Protein 5A62 (pdb70)

InterPro domains:
  IPR000073 Alpha/beta hydrolase fold-1 [PF00561] (24-255)
  IPR000073 Alpha/beta hydrolase fold-1 [PR00111] (50-65)
  IPR000073 Alpha/beta hydrolase fold-1 [PR00111] (95-108)
  IPR000073 Alpha/beta hydrolase fold-1 [PR00111] (109-122)
  IPR000639 Epoxide hydrolase-like [PR00412] (50-65)
  IPR000639 Epoxide hydrolase-like [PR00412] (109-122)
  IPR000639 Epoxide hydrolase-like [PR00412] (243-265)
  IPR029058 Alpha/Beta hydrolase fold [G3DSA:3.40.50.1820] (1-277)
  IPR029058 Alpha/Beta hydrolase fold [SSF53474] (9-267)
  IPR050266 AB hydrolase superfamily [PTHR43798] (14-270)

Foldseek 3Di:
DWDADPPQGKTKDKDKDADLPFAEEEEAEAQLFACLLCVVVCVVVNVVGHTYMYIGDDQFQPIHPGPDLADALVVVLVVVVVVCVVSVQQEHEYEYAAVSLLSNLQNCLVCLRRYQEYEYELYDVAAADPVVLVVVVVLLVCCVPPNFLVSLVVQQDDPPDPDGPDPDVVLSVSSSVGNRSGHSSSSVNVSVNSNRRDHCSLVSSLVSPHAYEYEYEPAAVRSVVRVVVSCVSNVNHHYDYDYPDYRVCSSVVDPVVVVVVVVVVVVSVVVD

Solvent-accessible surface area: 11849 Å² total; per-residue (Å²): 82,113,39,71,14,131,85,37,49,3,23,9,26,17,35,56,49,50,65,77,216,32,36,15,0,0,1,0,0,0,24,0,0,0,4,47,0,2,82,105,4,6,95,40,0,48,176,55,48,18,21,0,0,0,4,1,4,13,3,0,54,82,5,66,18,28,140,79,47,68,15,59,0,68,47,2,0,37,9,0,71,66,0,4,98,85,23,131,16,50,102,1,0,0,2,0,0,11,2,0,0,2,0,0,0,4,5,0,26,75,36,61,58,97,3,27,0,0,0,0,4,2,2,0,1,47,81,26,104,137,143,8,5,107,117,32,106,127,23,24,83,10,1,109,98,100,20,13,153,26,2,0,78,107,59,7,75,18,169,116,106,112,179,70,60,13,113,43,149,187,48,12,50,55,0,70,106,1,2,38,68,4,33,47,99,0,8,33,4,0,1,65,0,8,89,50,2,52,67,95,6,9,114,20,1,107,84,20,66,16,70,8,4,1,0,1,0,26,60,9,114,31,12,28,62,2,0,107,60,0,67,149,70,8,91,163,1,68,34,90,44,3,143,55,10,69,45,19,2,0,2,66,44,38,156,93,3,14,79,27,4,50,35,6,2,46,80,1,50,174,105,106

Nearest PDB structures (foldseek):
  5a62-assembly1_A-2  TM=1.004E+00  e=9.680E-57  Candidatus Nitrososphaera gargensis
  4uhe-assembly1_A  TM=8.513E-01  e=1.946E-20  Thermogutta terrifontis
  7dq9-assembly4_D  TM=8.353E-01  e=2.793E-18  Alistipes shahii WAL 8301
  4f0j-assembly1_A  TM=7.448E-01  e=9.835E-16  Pseudomonas aeruginosa PAO1
  6i8w-assembly2_B  TM=7.794E-01  e=1.959E-14  Pseudomonas aeruginosa

CATH classification: 3.40.50.1820

Structure (mmCIF, N/CA/C/O backbone):
data_5A62
#
_entry.id   5A62
#
_cell.length_a   50.947
_cell.length_b   65.461
_cell.length_c   84.591
_cell.angle_alpha   90.00
_cell.angle_beta   104.17
_cell.angle_gamma   90.00
#
_symmetry.space_group_name_H-M   'I 1 2 1'
#
loop_
_entity.id
_entity.type
_entity.pdbx_description
1 polymer 'PUTATIVE ALPHA/BETA HYDROLASE FOLD PROTEIN'
2 non-polymer 'ACETATE ION'
3 water water
#
loop_
_atom_site.group_PDB
_atom_site.id
_atom_site.type_symbol
_atom_site.label_atom_id
_atom_site.label_alt_id
_atom_site.label_comp_id
_atom_site.label_asym_id
_atom_site.label_entity_id
_atom_site.label_seq_id
_atom_site.pdbx_PDB_ins_code
_atom_site.Cartn_x
_atom_site.Cartn_y
_atom_site.Cartn_z
_atom_site.occupancy
_atom_site.B_iso_or_equiv
_atom_site.auth_seq_id
_atom_site.auth_comp_id
_atom_site.auth_asym_id
_atom_site.auth_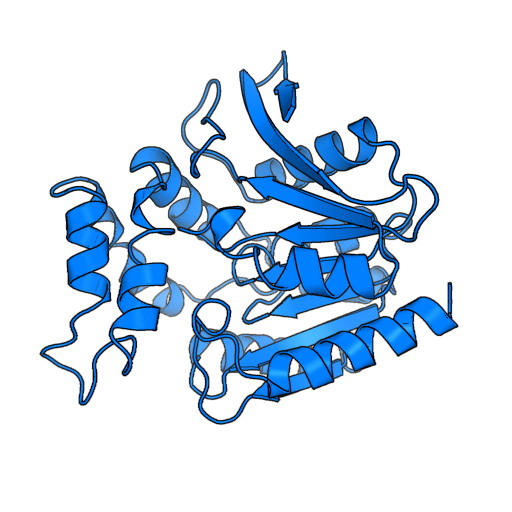atom_id
_atom_site.pdbx_PDB_model_num
ATOM 1 N N . PRO A 1 2 ? 23.643 18.270 23.052 1.00 16.58 2 PRO A N 1
ATOM 2 C CA . PRO A 1 2 ? 24.965 18.708 22.707 1.00 15.43 2 PRO A CA 1
ATOM 3 C C . PRO A 1 2 ? 25.452 18.064 21.427 1.00 13.94 2 PRO A C 1
ATOM 4 O O . PRO A 1 2 ? 24.767 17.163 20.911 1.00 12.36 2 PRO A O 1
ATOM 8 N N . PHE A 1 3 ? 26.537 18.519 20.866 1.00 13.84 3 PHE A N 1
ATOM 9 C CA . PHE A 1 3 ? 27.070 18.032 19.566 1.00 12.25 3 PHE A CA 1
ATOM 10 C C . PHE A 1 3 ? 28.448 17.495 19.767 1.00 13.47 3 PHE A C 1
ATOM 11 O O . PHE A 1 3 ? 29.260 18.069 20.532 1.00 14.76 3 PHE A O 1
ATOM 19 N N . LEU A 1 4 ? 28.780 16.417 19.088 1.00 11.26 4 LEU A N 1
ATOM 20 C CA . LEU A 1 4 ? 30.117 15.920 18.943 1.00 10.06 4 LEU A CA 1
ATOM 21 C C . LEU A 1 4 ? 30.501 15.999 17.485 1.00 11.31 4 LEU A C 1
ATOM 22 O O . LEU A 1 4 ? 29.969 15.214 16.627 1.00 11.34 4 LEU A O 1
ATOM 27 N N . SER A 1 5 ? 31.370 16.906 17.098 1.00 10.79 5 SER A N 1
ATOM 28 C CA . SER A 1 5 ? 31.734 17.150 15.719 1.00 11.57 5 SER A CA 1
ATOM 29 C C . SER A 1 5 ? 33.056 16.588 15.383 1.00 13.76 5 SER A C 1
ATOM 30 O O . SER A 1 5 ? 34.012 16.736 16.127 1.00 15.07 5 SER A O 1
ATOM 33 N N . SER A 1 6 ? 33.159 15.897 14.274 1.00 14.84 6 SER A N 1
ATOM 34 C CA . SER A 1 6 ? 34.455 15.353 13.855 1.00 16.51 6 SER A CA 1
ATOM 35 C C . SER A 1 6 ? 35.149 16.285 12.908 1.00 17.88 6 SER A C 1
ATOM 36 O O . SER A 1 6 ? 34.576 16.727 11.908 1.00 18.25 6 SER A O 1
ATOM 39 N N . PRO A 1 7 ? 36.422 16.609 13.163 1.00 17.60 7 PRO A N 1
ATOM 40 C CA . PRO A 1 7 ? 37.141 17.406 12.190 1.00 19.42 7 PRO A CA 1
ATOM 41 C C . PRO A 1 7 ? 37.477 16.614 10.940 1.00 20.28 7 PRO A C 1
ATOM 42 O O . PRO A 1 7 ? 37.634 17.204 9.869 1.00 27.49 7 PRO A O 1
ATOM 46 N N . SER A 1 8 ? 37.518 15.327 11.007 1.00 18.08 8 SER A N 1
ATOM 47 C CA . SER A 1 8 ? 37.955 14.554 9.827 1.00 20.07 8 SER A CA 1
ATOM 48 C C . SER A 1 8 ? 36.852 14.155 8.855 1.00 19.02 8 SER A C 1
ATOM 49 O O . SER A 1 8 ? 37.139 13.999 7.657 1.00 18.54 8 SER A O 1
ATOM 52 N N . ASN A 1 9 ? 35.624 13.958 9.335 1.00 14.72 9 ASN A N 1
ATOM 53 C CA . ASN A 1 9 ? 34.532 13.610 8.430 1.00 14.20 9 ASN A CA 1
ATOM 54 C C . ASN A 1 9 ? 33.366 14.613 8.486 1.00 12.86 9 ASN A C 1
ATOM 55 O O . ASN A 1 9 ? 32.422 14.527 7.715 1.00 12.71 9 ASN A O 1
ATOM 60 N N . SER A 1 10 ? 33.488 15.671 9.306 1.00 11.64 10 SER A N 1
ATOM 61 C CA . SER A 1 10 ? 32.520 16.732 9.459 1.00 11.64 10 SER A CA 1
ATOM 62 C C . SER A 1 10 ? 31.133 16.302 9.925 1.00 10.59 10 SER A C 1
ATOM 63 O O . SER A 1 10 ? 30.237 17.120 9.955 1.00 12.22 10 SER A O 1
ATOM 66 N N . VAL A 1 11 ? 30.985 15.081 10.373 1.00 11.58 11 VAL A N 1
ATOM 67 C CA . VAL A 1 11 ? 29.739 14.673 11.017 1.00 11.00 11 VAL A CA 1
ATOM 68 C C . VAL A 1 11 ? 29.619 15.317 12.356 1.00 10.82 11 VAL A C 1
ATOM 69 O O . VAL A 1 11 ? 30.543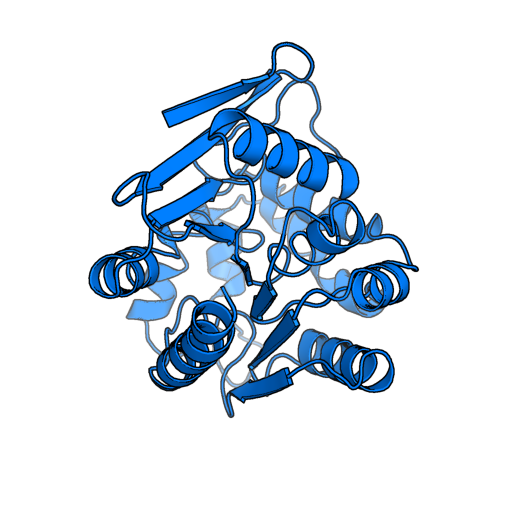 15.177 13.180 1.00 12.72 11 VAL A O 1
ATOM 73 N N . SER A 1 12 ? 28.532 15.975 12.621 1.00 10.09 12 SER A N 1
ATOM 74 C CA . SER A 1 12 ? 28.245 16.552 13.954 1.00 11.03 12 SER A CA 1
ATOM 75 C C . SER A 1 12 ? 27.057 15.805 14.554 1.00 9.87 12 SER A C 1
ATOM 76 O O . SER A 1 12 ? 25.912 16.038 14.208 1.00 10.89 12 SER A O 1
ATOM 79 N N . THR A 1 13 ? 27.363 14.885 15.459 1.00 8.86 13 THR A N 1
ATOM 80 C CA . THR A 1 13 ? 26.383 14.050 16.088 1.00 9.15 13 THR A CA 1
ATOM 81 C C . THR A 1 13 ? 25.715 14.771 17.197 1.00 8.94 13 THR A C 1
ATOM 82 O O . THR A 1 13 ? 26.366 15.201 18.179 1.00 9.64 13 THR A O 1
ATOM 86 N N . TYR A 1 14 ? 24.409 14.869 17.133 1.00 8.29 14 TYR A N 1
ATOM 87 C CA . TYR A 1 14 ? 23.612 15.322 18.252 1.00 8.72 14 TYR A CA 1
ATOM 88 C C . TYR A 1 14 ? 23.419 14.226 19.225 1.00 9.68 14 TYR A C 1
ATOM 89 O O . TYR A 1 14 ? 23.021 13.095 18.850 1.00 9.83 14 TYR A O 1
ATOM 98 N N . TYR A 1 15 ? 23.666 14.492 20.494 1.00 9.61 15 TYR A N 1
ATOM 99 C CA . TYR A 1 15 ? 23.456 13.548 21.559 1.00 10.12 15 TYR A CA 1
ATOM 100 C C . TYR A 1 15 ? 22.924 14.163 22.800 1.00 10.35 15 TYR A C 1
ATOM 101 O O . TYR A 1 15 ? 23.003 15.366 22.930 1.00 10.53 15 TYR A O 1
ATOM 110 N N . GLU A 1 16 ? 22.402 13.328 23.686 1.00 10.17 16 GLU A N 1
ATOM 111 C CA . GLU A 1 16 ? 21.997 13.737 25.082 1.00 10.36 16 GLU A CA 1
ATOM 112 C C . GLU A 1 16 ? 22.563 12.730 26.012 1.00 12.19 16 GLU A C 1
ATOM 113 O O . GLU A 1 16 ? 22.649 11.551 25.760 1.00 12.17 16 GLU A O 1
ATOM 119 N N . ASP A 1 17 ? 22.988 13.224 27.188 1.00 11.99 17 ASP A N 1
ATOM 120 C CA . ASP A 1 17 ? 23.603 12.432 28.250 1.00 13.68 17 ASP A CA 1
ATOM 121 C C . ASP A 1 17 ? 22.834 12.755 29.502 1.00 14.61 17 ASP A C 1
ATOM 122 O O . ASP A 1 17 ? 23.051 13.844 30.121 1.00 16.93 17 ASP A O 1
ATOM 127 N N . HIS A 1 18 ? 21.899 11.926 29.865 1.00 13.14 18 HIS A N 1
ATOM 128 C CA . HIS A 1 18 ? 20.991 12.160 30.972 1.00 14.81 18 HIS A CA 1
ATOM 129 C C . HIS A 1 18 ? 21.426 11.408 32.199 1.00 15.56 18 HIS A C 1
ATOM 130 O O . HIS A 1 18 ? 21.902 10.275 32.168 1.00 14.26 18 HIS A O 1
ATOM 137 N N . GLY A 1 19 ? 21.097 11.986 33.375 1.00 16.54 19 GLY A N 1
ATOM 138 C CA . GLY A 1 19 ? 21.384 11.275 34.593 1.00 18.27 19 GLY A CA 1
ATOM 139 C C . GLY A 1 19 ? 22.764 11.579 35.147 1.00 19.99 19 GLY A C 1
ATOM 140 O O . GLY A 1 19 ? 23.565 12.346 34.607 1.00 20.75 19 GLY A O 1
ATOM 141 N N . ASP A 1 20 ? 23.080 10.930 36.253 1.00 23.27 20 ASP A N 1
ATOM 142 C CA . ASP A 1 20 ? 24.346 11.141 36.903 1.00 25.20 20 ASP A CA 1
ATOM 143 C C . ASP A 1 20 ? 25.481 10.426 36.224 1.00 23.76 20 ASP A C 1
ATOM 144 O O . ASP A 1 20 ? 25.355 9.240 35.894 1.00 19.67 20 ASP A O 1
ATOM 149 N N . ALA A 1 21 ? 26.596 11.101 36.061 1.00 26.81 21 ALA A N 1
ATOM 150 C CA . ALA A 1 21 ? 27.757 10.516 35.435 1.00 28.26 21 ALA A CA 1
ATOM 151 C C . ALA A 1 21 ? 28.327 9.283 36.120 1.00 26.46 21 ALA A C 1
ATOM 152 O O . ALA A 1 21 ? 29.052 8.523 35.503 1.00 29.05 21 ALA A O 1
ATOM 154 N N . ARG A 1 22 ? 28.024 9.079 37.409 1.00 26.31 22 ARG A N 1
ATOM 155 C CA . ARG A 1 22 ? 28.451 7.867 38.107 1.00 28.87 22 ARG A CA 1
ATOM 156 C C . ARG A 1 22 ? 27.496 6.689 37.960 1.00 24.82 22 ARG A C 1
ATOM 157 O O . ARG A 1 22 ? 27.762 5.602 38.450 1.00 23.93 22 ARG A O 1
ATOM 165 N N . SER A 1 23 ? 26.333 6.896 37.353 1.00 19.45 23 SER A N 1
ATOM 166 C CA . SER A 1 23 ? 25.402 5.804 37.243 1.00 18.39 23 SER A CA 1
ATOM 167 C C . SER A 1 23 ? 25.731 4.906 36.051 1.00 18.13 23 SER A C 1
ATOM 168 O O . SER A 1 23 ? 26.403 5.339 35.114 1.00 18.67 23 SER A O 1
ATOM 171 N N . TYR A 1 24 ? 25.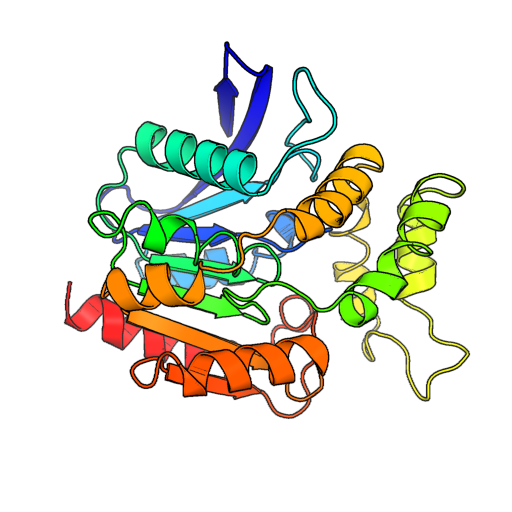202 3.702 36.096 1.00 17.22 24 TYR A N 1
ATOM 172 C CA . TYR A 1 24 ? 25.435 2.714 35.030 1.00 15.15 24 TYR A CA 1
ATOM 173 C C . TYR A 1 24 ? 24.829 3.218 33.700 1.00 14.86 24 TYR A C 1
ATOM 174 O O . TYR A 1 24 ? 23.658 3.568 33.660 1.00 14.96 24 TYR A O 1
ATOM 183 N N . PRO A 1 25 ? 25.700 3.236 32.663 1.00 14.74 25 PRO A N 1
ATOM 184 C CA . PRO A 1 25 ? 25.267 3.850 31.382 1.00 13.11 25 PRO A CA 1
ATOM 185 C C . PRO A 1 25 ? 24.581 2.900 30.399 1.00 11.91 25 PRO A C 1
ATOM 186 O O . PRO A 1 25 ? 25.066 1.814 30.120 1.00 12.35 25 PRO A O 1
ATOM 190 N N . LEU A 1 26 ? 23.461 3.388 29.924 1.00 11.18 26 LEU A N 1
ATOM 191 C CA . LEU A 1 26 ? 22.675 2.740 28.871 1.00 11.36 26 LEU A CA 1
ATOM 192 C C . LEU A 1 26 ? 22.696 3.657 27.667 1.00 10.76 26 LEU A C 1
ATOM 193 O O . LEU A 1 26 ? 22.545 4.873 27.794 1.00 12.57 26 LEU A O 1
ATOM 198 N N . VAL A 1 27 ? 22.897 3.064 26.492 1.00 9.70 27 VAL A N 1
ATOM 199 C CA . VAL A 1 27 ? 22.951 3.779 25.240 1.00 9.09 27 VAL A CA 1
ATOM 200 C C . VAL A 1 27 ? 21.786 3.370 24.376 1.00 8.69 27 VAL A C 1
ATOM 201 O O . VAL A 1 27 ? 21.652 2.171 24.146 1.00 10.56 27 VAL A O 1
ATOM 205 N N . LEU A 1 28 ? 21.018 4.329 23.936 1.00 8.82 28 LEU A N 1
ATOM 206 C CA . LEU A 1 28 ? 19.801 4.105 23.148 1.00 8.73 28 LEU A CA 1
ATOM 207 C C . LEU A 1 28 ? 20.090 4.452 21.714 1.00 8.72 28 LEU A C 1
ATOM 208 O O . LEU A 1 28 ? 20.531 5.562 21.417 1.00 10.64 28 LEU A O 1
ATOM 213 N N . ILE A 1 29 ? 19.786 3.516 20.792 1.00 8.22 29 ILE A N 1
ATOM 214 C CA . ILE A 1 29 ? 20.043 3.724 19.348 1.00 8.34 29 ILE A CA 1
ATOM 215 C C . ILE A 1 29 ? 18.769 3.507 18.570 1.00 7.48 29 ILE A C 1
ATOM 216 O O . ILE A 1 29 ? 18.214 2.402 18.562 1.00 8.17 29 ILE A O 1
ATOM 221 N N . HIS A 1 30 ? 18.283 4.568 17.957 1.00 7.97 30 HIS A N 1
ATOM 222 C CA . HIS A 1 30 ? 17.025 4.609 17.227 1.00 7.42 30 HIS A CA 1
ATOM 223 C C . HIS A 1 30 ? 17.090 3.905 15.863 1.00 7.61 30 HIS A C 1
ATOM 224 O O . HIS A 1 30 ? 18.161 3.577 15.361 1.00 8.75 30 HIS A O 1
ATOM 231 N N . PRO A 1 31 ? 15.922 3.660 15.235 1.00 7.69 31 PRO A N 1
ATOM 232 C CA . PRO A 1 31 ? 15.848 2.989 13.942 1.00 8.08 31 PRO A CA 1
ATOM 233 C C . PRO A 1 31 ? 15.997 3.968 12.804 1.00 7.89 31 PRO A C 1
ATOM 234 O O . PRO A 1 31 ? 16.044 5.161 12.976 1.00 8.01 31 PRO A O 1
ATOM 238 N N . ILE A 1 32 ? 16.100 3.452 11.580 1.00 7.51 32 ILE A N 1
ATOM 239 C CA . ILE A 1 32 ? 16.004 4.318 10.420 1.00 8.34 32 ILE A CA 1
ATOM 240 C C . ILE A 1 32 ? 14.702 5.093 10.482 1.00 8.16 32 ILE A C 1
ATOM 241 O O . ILE A 1 32 ? 13.643 4.470 10.692 1.00 8.72 32 ILE A O 1
ATOM 246 N N . GLY A 1 33 ? 14.753 6.396 10.291 1.00 8.17 33 GLY A N 1
ATOM 247 C CA . GLY A 1 33 ? 13.599 7.257 10.346 1.00 8.50 33 GLY A CA 1
ATOM 248 C C . GLY A 1 33 ? 13.273 7.677 11.759 1.00 9.67 33 GLY A C 1
ATOM 249 O O . GLY A 1 33 ? 12.316 8.435 11.945 1.00 11.01 33 GLY A O 1
ATOM 250 N N . GLY A 1 34 ? 14.027 7.222 12.736 1.00 7.99 34 GLY A N 1
ATOM 251 C CA . GLY A 1 34 ? 13.826 7.632 14.144 1.00 8.30 34 GLY A CA 1
ATOM 252 C C . GLY A 1 34 ? 14.800 8.708 14.533 1.00 8.63 34 GLY A C 1
ATOM 253 O O . GLY A 1 34 ? 15.575 9.250 13.742 1.00 8.54 34 GLY A O 1
ATOM 254 N N . ASN A 1 35 ? 14.758 9.063 15.810 1.00 8.33 35 ASN A N 1
ATOM 255 C CA . ASN A 1 35 ? 15.586 10.071 16.409 1.00 9.02 35 ASN A CA 1
ATOM 256 C C . ASN A 1 35 ? 15.302 10.018 17.888 1.00 9.18 35 ASN A C 1
ATOM 257 O O . ASN A 1 35 ? 14.599 9.129 18.372 1.00 9.29 35 ASN A O 1
ATOM 262 N N . ILE A 1 36 ? 15.898 10.944 18.656 1.00 9.96 36 ILE A N 1
ATOM 263 C CA . ILE A 1 36 ? 15.793 10.841 20.128 1.00 10.50 36 ILE A CA 1
ATOM 264 C C . ILE A 1 36 ? 14.360 11.067 20.574 1.00 11.32 36 ILE A C 1
ATOM 265 O O . ILE A 1 36 ? 13.972 10.587 21.634 1.00 11.91 36 ILE A O 1
ATOM 270 N N . LEU A 1 37 ? 13.536 11.703 19.755 1.00 10.48 37 LEU A N 1
ATOM 271 C CA . LEU A 1 37 ? 12.113 11.861 20.118 1.00 10.95 37 LEU A CA 1
ATOM 272 C C . LEU A 1 37 ? 11.396 10.546 20.305 1.00 12.36 37 LEU A C 1
ATOM 273 O O . LEU A 1 37 ? 10.386 10.474 21.028 1.00 14.53 37 LEU A O 1
ATOM 278 N N . ILE A 1 38 ? 11.859 9.462 19.686 1.00 10.66 38 ILE A N 1
ATOM 279 C CA . ILE A 1 38 ? 11.189 8.176 19.794 1.00 11.20 38 ILE A CA 1
ATOM 280 C C . ILE A 1 38 ? 11.391 7.590 21.167 1.00 13.27 38 ILE A C 1
ATOM 281 O O . ILE A 1 38 ? 10.674 6.672 21.522 1.00 14.30 38 ILE A O 1
ATOM 286 N N . TRP A 1 39 ? 12.352 8.105 21.948 1.00 12.38 39 TRP A N 1
ATOM 287 C CA . TRP A 1 39 ? 12.810 7.512 23.222 1.00 13.53 39 TRP A CA 1
ATOM 288 C C . TRP A 1 39 ? 12.323 8.277 24.435 1.00 16.13 39 TRP A C 1
ATOM 289 O O . TRP A 1 39 ? 12.772 8.045 25.574 1.00 15.35 39 TRP A O 1
ATOM 300 N N . ASP A 1 40 ? 11.376 9.181 24.273 1.00 17.08 40 ASP A N 1
ATOM 301 C CA A ASP A 1 40 ? 11.028 10.042 25.418 0.40 19.27 40 ASP A CA 1
ATOM 302 C CA B ASP A 1 40 ? 10.997 10.045 25.383 0.60 18.44 40 ASP A CA 1
ATOM 303 C C . ASP A 1 40 ? 10.630 9.289 26.647 1.00 17.73 40 ASP A C 1
ATOM 304 O O . ASP A 1 40 ? 11.149 9.538 27.746 1.00 17.25 40 ASP A O 1
ATOM 313 N N . TYR A 1 41 ? 9.723 8.345 26.484 1.00 16.40 41 TYR A N 1
ATOM 314 C CA . TYR A 1 41 ? 9.275 7.548 27.573 1.00 16.17 41 TYR A CA 1
ATOM 315 C C . TYR A 1 41 ? 10.396 6.749 28.195 1.00 15.95 41 TYR A C 1
ATOM 316 O O . TYR A 1 41 ? 10.543 6.669 29.417 1.00 16.95 41 TYR A O 1
ATOM 325 N N . GLU A 1 42 ? 11.192 6.128 27.361 1.00 14.00 42 GLU A N 1
ATOM 326 C CA . GLU A 1 42 ? 12.238 5.275 27.838 1.00 13.09 42 GLU A CA 1
ATOM 327 C C . GLU A 1 42 ? 13.298 6.065 28.611 1.00 14.95 42 GLU A C 1
ATOM 328 O O . GLU A 1 42 ? 13.831 5.540 29.587 1.00 14.34 42 GLU A O 1
ATOM 334 N N . ILE A 1 43 ? 13.648 7.272 28.182 1.00 14.12 43 ILE A N 1
ATOM 335 C CA . ILE A 1 43 ? 14.633 8.069 28.904 1.00 14.44 43 ILE A CA 1
ATOM 336 C C . ILE A 1 43 ? 14.100 8.326 30.323 1.00 16.13 43 ILE A C 1
ATOM 337 O O . ILE A 1 43 ? 14.839 8.072 31.288 1.00 16.44 43 ILE A O 1
ATOM 342 N N . GLN A 1 44 ? 12.849 8.728 30.418 1.00 18.10 44 GLN A N 1
ATOM 343 C CA . GLN A 1 44 ? 12.253 8.981 31.749 1.00 19.90 44 GLN A CA 1
ATOM 344 C C . GLN A 1 44 ? 12.198 7.729 32.570 1.00 19.62 44 GLN A C 1
ATOM 345 O O . GLN A 1 44 ? 12.574 7.763 33.743 1.00 18.94 44 GLN A O 1
ATOM 351 N N . LEU A 1 45 ? 11.799 6.606 32.010 1.00 18.21 45 LEU A N 1
ATOM 352 C CA . LEU A 1 45 ? 11.703 5.368 32.768 1.00 17.65 45 LEU A CA 1
ATOM 353 C C . LEU A 1 45 ? 13.072 4.930 33.267 1.00 18.73 45 LEU A C 1
ATOM 354 O O . LEU A 1 45 ? 13.240 4.505 34.411 1.00 20.25 45 LEU A O 1
ATOM 359 N N . LEU A 1 46 ? 14.105 5.060 32.435 1.00 14.88 46 LEU A N 1
ATOM 360 C CA . LEU A 1 46 ? 15.385 4.531 32.762 1.00 14.92 46 LEU A CA 1
ATOM 361 C C . LEU A 1 46 ? 16.074 5.428 33.754 1.00 16.18 46 LEU A C 1
ATOM 362 O O . LEU A 1 46 ? 16.804 4.944 34.607 1.00 17.23 46 LEU A O 1
ATOM 367 N N . LEU A 1 47 ? 15.863 6.721 33.637 1.00 16.96 47 LEU A N 1
ATOM 368 C CA . LEU A 1 47 ? 16.380 7.651 34.671 1.00 19.66 47 LEU A CA 1
ATOM 369 C C . LEU A 1 47 ? 15.754 7.373 36.017 1.00 21.23 47 LEU A C 1
ATOM 370 O O . LEU A 1 47 ? 16.484 7.385 37.036 1.00 21.69 47 LEU A O 1
ATOM 375 N N . LYS A 1 48 ? 14.451 7.117 36.049 1.00 22.19 48 LYS A N 1
ATOM 376 C CA . LYS A 1 48 ? 13.773 6.818 37.341 1.00 25.17 48 LYS A CA 1
ATOM 377 C C . LYS A 1 48 ? 14.283 5.505 37.940 1.00 23.83 48 LYS A C 1
ATOM 378 O O . LYS A 1 48 ? 14.289 5.281 39.179 1.00 24.20 48 LYS A O 1
ATOM 384 N N . SER A 1 49 ? 14.763 4.592 37.105 1.00 21.87 49 SER A N 1
ATOM 385 C CA . SER A 1 49 ? 15.364 3.402 37.558 1.00 25.11 49 SER A CA 1
ATOM 386 C C . SER A 1 49 ? 16.847 3.517 37.931 1.00 23.22 49 SER A C 1
ATOM 387 O O . SER A 1 49 ? 17.454 2.499 38.185 1.00 28.37 49 SER A O 1
ATOM 390 N N . GLY A 1 50 ? 17.414 4.729 37.926 1.00 21.80 50 GLY A N 1
ATOM 391 C CA . GLY A 1 50 ? 18.784 4.979 38.341 1.00 21.69 50 GLY A CA 1
ATOM 392 C C . GLY A 1 50 ? 19.925 4.858 37.333 1.00 22.00 50 GLY A C 1
ATOM 393 O O . GLY A 1 50 ? 21.074 4.967 37.685 1.00 23.39 50 GLY A O 1
ATOM 394 N N . PHE A 1 51 ? 19.611 4.692 36.058 1.00 17.23 51 PHE A N 1
ATOM 395 C CA . PHE A 1 51 ? 20.627 4.669 35.029 1.00 15.55 51 PHE A CA 1
ATOM 396 C C . PHE A 1 51 ? 21.012 6.028 34.478 1.00 14.11 51 PHE A C 1
ATOM 397 O O . PHE A 1 51 ? 20.260 6.990 34.610 1.00 16.37 51 PHE A O 1
ATOM 405 N N . ARG A 1 52 ? 22.221 6.070 33.911 1.00 13.93 52 ARG A N 1
ATOM 406 C CA . ARG A 1 52 ? 22.659 7.185 33.085 1.00 13.32 52 ARG A CA 1
ATOM 407 C C . ARG A 1 52 ? 22.202 6.759 31.656 1.00 12.77 52 ARG A C 1
ATOM 408 O O . ARG A 1 52 ? 22.305 5.598 31.333 1.00 13.99 52 ARG A O 1
ATOM 416 N N . VAL A 1 53 ? 21.606 7.672 30.960 1.00 12.85 53 VAL A N 1
ATOM 417 C CA . VAL A 1 53 ? 20.985 7.378 29.631 1.00 12.26 53 VAL A CA 1
ATOM 418 C C . VAL A 1 53 ? 21.594 8.272 28.574 1.00 11.72 53 VAL A C 1
ATOM 419 O O . VAL A 1 53 ? 21.436 9.504 28.611 1.00 12.46 53 VAL A O 1
ATOM 423 N N . ILE A 1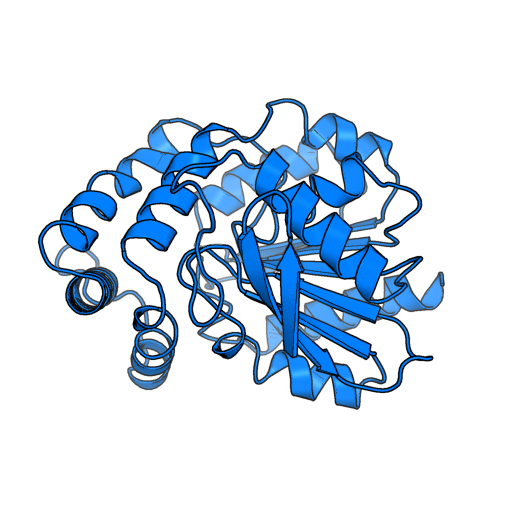 54 ? 22.266 7.651 27.622 1.00 11.42 54 ILE A N 1
ATOM 424 C CA . ILE A 1 54 ? 22.870 8.331 26.499 1.00 10.58 54 ILE A CA 1
ATOM 425 C C . ILE A 1 54 ? 22.062 8.021 25.253 1.00 10.32 54 ILE A C 1
ATOM 426 O O . ILE A 1 54 ? 21.774 6.832 25.025 1.00 12.09 54 ILE A O 1
ATOM 431 N N . ALA A 1 55 ? 21.647 9.019 24.524 1.00 9.71 55 ALA A N 1
ATOM 432 C CA . ALA A 1 55 ? 20.937 8.780 23.247 1.00 10.24 55 ALA A CA 1
ATOM 433 C C . ALA A 1 55 ? 21.544 9.676 22.206 1.00 10.56 55 ALA A C 1
ATOM 434 O O . ALA A 1 55 ? 22.060 10.735 22.536 1.00 10.92 55 ALA A O 1
ATOM 436 N N . TYR A 1 56 ? 21.552 9.266 20.959 1.00 8.53 56 TYR A N 1
ATOM 437 C CA . TYR A 1 56 ? 22.123 10.044 19.899 1.00 8.66 56 TYR A CA 1
ATOM 438 C C . TYR A 1 56 ? 21.368 9.885 18.615 1.00 7.95 56 TYR A C 1
ATOM 439 O O . TYR A 1 56 ? 20.570 8.974 18.482 1.00 8.56 56 TYR A O 1
ATOM 448 N N . GLU A 1 57 ? 21.563 10.791 17.692 1.00 7.50 57 GLU A N 1
ATOM 449 C CA . GLU A 1 57 ? 20.933 10.763 16.406 1.00 7.41 57 GLU A CA 1
ATOM 450 C C . GLU A 1 57 ? 21.935 10.354 15.361 1.00 7.99 57 GLU A C 1
ATOM 451 O O . GLU A 1 57 ? 23.009 10.904 15.216 1.00 8.08 57 GLU A O 1
ATOM 457 N N . LEU A 1 58 ? 21.539 9.329 14.587 1.00 7.40 58 LEU A N 1
ATOM 458 C CA . LEU A 1 58 ? 22.289 8.841 13.453 1.00 7.39 58 LEU A CA 1
ATOM 459 C C . LEU A 1 58 ? 22.495 9.865 12.365 1.00 6.77 58 LEU A C 1
ATOM 460 O O . LEU A 1 58 ? 21.738 10.800 12.238 1.00 6.74 58 LEU A O 1
ATOM 465 N N . ARG A 1 59 ? 23.489 9.648 11.510 1.00 7.13 59 ARG A N 1
ATOM 466 C CA . ARG A 1 59 ? 23.768 10.538 10.369 1.00 6.83 59 ARG A CA 1
ATOM 467 C C . ARG A 1 59 ? 22.511 10.871 9.639 1.00 7.18 59 ARG A C 1
ATOM 468 O O . ARG A 1 59 ? 21.691 9.966 9.281 1.00 7.32 59 ARG A O 1
ATOM 476 N N . GLY A 1 60 ? 22.270 12.144 9.430 1.00 7.62 60 GLY A N 1
ATOM 477 C CA . GLY A 1 60 ? 21.169 12.573 8.600 1.00 7.29 60 GLY A CA 1
ATOM 478 C C . GLY A 1 60 ? 19.790 12.473 9.213 1.00 7.49 60 GLY A C 1
ATOM 479 O O . GLY A 1 60 ? 18.738 12.633 8.522 1.00 9.54 60 GLY A O 1
ATOM 480 N N . HIS A 1 61 ? 19.713 12.152 10.512 1.00 7.08 61 HIS A N 1
ATOM 481 C CA . HIS A 1 61 ? 18.467 12.015 11.221 1.00 7.29 61 HIS A CA 1
ATOM 482 C C . HIS A 1 61 ? 18.360 13.185 12.218 1.00 8.40 61 HIS A C 1
ATOM 483 O O . HIS A 1 61 ? 19.221 13.410 13.049 1.00 8.78 61 HIS A O 1
ATOM 490 N N . HIS A 1 62 ? 17.297 13.993 12.035 1.00 8.65 62 HIS A N 1
ATOM 491 C CA . HIS A 1 62 ? 16.924 15.117 12.939 1.00 9.14 62 HIS A CA 1
ATOM 492 C C . HIS A 1 62 ? 18.099 16.064 13.027 1.00 8.45 62 HIS A C 1
ATOM 493 O O . HIS A 1 62 ? 18.455 16.708 12.030 1.00 11.12 62 HIS A O 1
ATOM 500 N N . ARG A 1 63 ? 18.730 16.149 14.177 1.00 8.44 63 ARG A N 1
ATOM 501 C CA . ARG A 1 63 ? 19.784 17.161 14.429 1.00 9.19 63 ARG A CA 1
ATOM 502 C C . ARG A 1 63 ? 21.131 16.782 13.982 1.00 9.79 63 ARG A C 1
ATOM 503 O O . ARG A 1 63 ? 22.016 17.657 13.967 1.00 11.42 63 ARG A O 1
ATOM 511 N N . THR A 1 64 ? 21.388 15.557 13.575 1.00 8.41 64 THR A N 1
ATOM 512 C CA . THR A 1 64 ? 22.672 15.128 13.030 1.00 8.56 64 THR A CA 1
ATOM 513 C C . THR A 1 64 ? 22.725 15.267 11.519 1.00 8.79 64 THR A C 1
ATOM 514 O O . THR A 1 64 ? 21.812 14.866 10.839 1.00 10.24 64 THR A O 1
ATOM 518 N N . ASN A 1 65 ? 23.770 15.853 11.028 1.00 9.00 65 ASN A N 1
ATOM 519 C CA . ASN A 1 65 ? 24.058 16.056 9.636 1.00 9.72 65 ASN A CA 1
ATOM 520 C C . ASN A 1 65 ? 24.680 14.856 8.973 1.00 9.58 65 ASN A C 1
ATOM 521 O O . ASN A 1 65 ? 24.700 13.771 9.555 1.00 8.91 65 ASN A O 1
ATOM 526 N N . MET A 1 66 ? 25.157 14.992 7.718 1.00 10.18 66 MET A N 1
ATOM 527 C CA . MET A 1 66 ? 25.836 13.950 7.024 1.00 10.01 66 MET A CA 1
ATOM 528 C C . MET A 1 66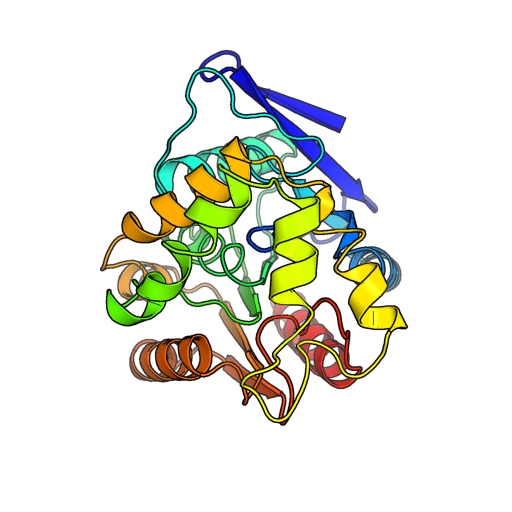 ? 27.346 14.079 6.946 1.00 10.28 66 MET A C 1
ATOM 529 O O . MET A 1 66 ? 28.020 13.072 6.753 1.00 11.35 66 MET A O 1
ATOM 534 N N . GLY A 1 67 ? 27.894 15.253 7.146 1.00 12.33 67 GLY A N 1
ATOM 535 C CA . GLY A 1 67 ? 29.330 15.444 6.959 1.00 11.99 67 GLY A CA 1
ATOM 536 C C . GLY A 1 67 ? 29.703 15.632 5.516 1.00 12.56 67 GLY A C 1
ATOM 537 O O . GLY A 1 67 ? 28.918 16.066 4.663 1.00 13.43 67 GLY A O 1
ATOM 538 N N . LYS A 1 68 ? 30.935 15.276 5.221 1.00 11.43 68 LYS A N 1
ATOM 539 C CA . LYS A 1 68 ? 31.593 15.481 3.964 1.00 12.61 68 LYS A CA 1
ATOM 540 C C . LYS A 1 68 ? 30.971 14.651 2.880 1.00 12.97 68 LYS A C 1
ATOM 541 O O . LYS A 1 68 ? 31.140 14.964 1.699 1.00 16.60 68 LYS A O 1
ATOM 547 N N . THR A 1 69 ? 30.387 13.518 3.235 1.00 10.57 69 THR A N 1
ATOM 548 C CA . THR A 1 69 ? 29.859 12.566 2.236 1.00 10.93 69 THR A CA 1
ATOM 549 C C . THR A 1 69 ? 28.403 12.342 2.492 1.00 10.86 69 THR A C 1
ATOM 550 O O . THR A 1 69 ? 27.850 12.784 3.532 1.00 13.71 69 THR A O 1
ATOM 554 N N . GLY A 1 70 ? 27.717 11.679 1.594 1.00 9.22 70 GLY A N 1
ATOM 555 C CA . GLY A 1 70 ? 26.362 11.351 1.742 1.00 9.24 70 GLY A CA 1
ATOM 556 C C . GLY A 1 70 ? 26.028 9.861 1.667 1.00 8.12 70 GLY A C 1
ATOM 557 O O . GLY A 1 70 ? 24.857 9.484 1.541 1.00 8.69 70 GLY A O 1
ATOM 558 N N . ALA A 1 71 ? 27.064 9.050 1.748 1.00 8.48 71 ALA A N 1
ATOM 559 C CA . ALA A 1 71 ? 26.983 7.586 1.738 1.00 7.64 71 ALA A CA 1
ATOM 560 C C . ALA A 1 71 ? 27.959 7.084 2.717 1.00 8.19 71 ALA A C 1
ATOM 561 O O . ALA A 1 71 ? 29.002 7.714 2.924 1.00 9.16 71 ALA A O 1
ATOM 563 N N . TYR A 1 72 ? 27.701 5.891 3.238 1.00 7.32 72 TYR A N 1
ATOM 564 C CA . TYR A 1 72 ? 28.609 5.300 4.228 1.00 7.39 72 TYR A CA 1
ATOM 565 C C . TYR A 1 72 ? 28.296 3.852 4.381 1.00 7.47 72 TYR A C 1
ATOM 566 O O . TYR A 1 72 ? 27.285 3.345 3.847 1.00 7.36 72 TYR A O 1
ATOM 575 N N . THR A 1 73 ? 29.126 3.135 5.095 1.00 7.56 73 THR A N 1
ATOM 576 C CA . THR A 1 73 ? 28.915 1.716 5.409 1.00 7.58 73 THR A CA 1
ATOM 577 C C . THR A 1 73 ? 28.510 1.615 6.850 1.00 7.45 73 THR A C 1
ATOM 578 O O . THR A 1 73 ? 28.648 2.547 7.673 1.00 6.98 73 THR A O 1
ATOM 582 N N . MET A 1 74 ? 28.016 0.447 7.242 1.00 7.02 74 MET A N 1
ATOM 583 C CA . MET A 1 74 ? 27.749 0.216 8.638 1.00 7.08 74 MET A CA 1
ATOM 584 C C . MET A 1 74 ? 28.956 0.478 9.507 1.00 7.64 74 MET A C 1
ATOM 585 O O . MET A 1 74 ? 28.809 1.001 10.619 1.00 7.72 74 MET A O 1
ATOM 590 N N . GLN A 1 75 ? 30.138 0.122 9.043 1.00 7.50 75 GLN A N 1
ATOM 591 C CA . GLN A 1 75 ? 31.330 0.418 9.831 1.00 8.05 75 GLN A CA 1
ATOM 592 C C . GLN A 1 75 ? 31.484 1.836 10.212 1.00 8.26 75 GLN A C 1
ATOM 593 O O . GLN A 1 75 ? 31.915 2.175 11.314 1.00 8.69 75 GLN A O 1
ATOM 599 N N . ASP A 1 76 ? 31.090 2.752 9.323 1.00 7.13 76 ASP A N 1
ATOM 600 C CA . ASP A 1 76 ? 31.119 4.164 9.615 1.00 7.56 76 ASP A CA 1
ATOM 601 C C . ASP A 1 76 ? 30.203 4.514 10.773 1.00 7.97 76 ASP A C 1
ATOM 602 O O . ASP A 1 76 ? 30.553 5.342 11.587 1.00 7.99 76 ASP A O 1
ATOM 607 N N . LEU A 1 77 ? 29.031 3.929 10.824 1.00 6.95 77 LEU A N 1
ATOM 608 C CA . LEU A 1 77 ? 28.125 4.139 11.945 1.00 6.99 77 LEU A CA 1
ATOM 609 C C . LEU A 1 77 ? 28.709 3.566 13.255 1.00 7.31 77 LEU A C 1
ATOM 610 O O . LEU A 1 77 ? 28.536 4.146 14.327 1.00 7.78 77 LEU A O 1
ATOM 615 N N . ILE A 1 78 ? 29.413 2.485 13.179 1.00 7.56 78 ILE A N 1
ATOM 616 C CA . ILE A 1 78 ? 30.026 1.932 14.395 1.00 8.87 78 ILE A CA 1
ATOM 617 C C . ILE A 1 78 ? 31.092 2.873 14.859 1.00 9.38 78 ILE A C 1
ATOM 618 O O . ILE A 1 78 ? 31.204 3.133 16.065 1.00 9.24 78 ILE A O 1
ATOM 623 N N . ASP A 1 79 ? 31.876 3.404 13.932 1.00 9.26 79 ASP A N 1
ATOM 624 C CA . ASP A 1 79 ? 32.922 4.362 14.293 1.00 9.55 79 ASP A CA 1
ATOM 625 C C . ASP A 1 79 ? 32.300 5.630 14.879 1.00 8.95 79 ASP A C 1
ATOM 626 O O . ASP A 1 79 ? 32.855 6.163 15.861 1.00 9.43 79 ASP A O 1
ATOM 631 N N . ASP A 1 80 ? 31.174 6.088 14.397 1.00 8.59 80 ASP A N 1
ATOM 632 C CA . ASP A 1 80 ? 30.512 7.257 15.005 1.00 9.00 80 ASP A CA 1
ATOM 633 C C . ASP A 1 80 ? 30.181 6.973 16.419 1.00 8.72 80 ASP A C 1
ATOM 634 O O . ASP A 1 80 ? 30.328 7.833 17.316 1.00 9.32 80 ASP A O 1
ATOM 639 N N . LEU A 1 81 ? 29.648 5.792 16.714 1.00 7.79 81 LEU A N 1
ATOM 640 C CA . LEU A 1 81 ? 29.292 5.407 18.096 1.00 7.83 81 LEU A CA 1
ATOM 641 C C . LEU A 1 81 ? 30.535 5.277 18.952 1.00 8.58 81 LEU A C 1
ATOM 642 O O . LEU A 1 81 ? 30.520 5.727 20.120 1.00 8.89 81 LEU A O 1
ATOM 647 N N . ARG A 1 82 ? 31.576 4.671 18.418 1.00 8.99 82 ARG A N 1
ATOM 648 C CA . ARG A 1 82 ? 32.822 4.576 19.161 1.00 9.88 82 ARG A CA 1
ATOM 649 C C . ARG A 1 82 ? 33.327 5.931 19.563 1.00 10.32 82 ARG A C 1
ATOM 650 O O . ARG A 1 82 ? 33.693 6.125 20.749 1.00 10.25 82 ARG A O 1
ATOM 658 N N . ARG A 1 83 ? 33.280 6.869 18.667 1.00 9.98 83 ARG A N 1
ATOM 659 C CA . ARG A 1 83 ? 33.768 8.226 18.971 1.00 11.13 83 ARG A CA 1
ATOM 660 C C . ARG A 1 83 ? 32.906 8.835 20.028 1.00 10.08 83 ARG A C 1
ATOM 661 O O . ARG A 1 83 ? 33.409 9.525 20.943 1.00 9.71 83 ARG A O 1
ATOM 669 N N . LEU A 1 84 ? 31.598 8.653 19.984 1.00 9.03 84 LEU A N 1
ATOM 670 C CA . LEU A 1 84 ? 30.729 9.240 21.006 1.00 8.98 84 LEU A CA 1
ATOM 671 C C . LEU A 1 84 ? 31.017 8.639 22.393 1.00 9.78 84 LEU A C 1
ATOM 672 O O . LEU A 1 84 ? 31.082 9.358 23.381 1.00 9.82 84 LEU A O 1
ATOM 677 N N . LEU A 1 85 ? 31.179 7.319 22.491 1.00 10.18 85 LEU A N 1
ATOM 678 C CA . LEU A 1 85 ? 31.357 6.696 23.791 1.00 10.71 85 LEU A CA 1
ATOM 679 C C . LEU A 1 85 ? 32.751 7.030 24.303 1.00 11.21 85 LEU A C 1
ATOM 680 O O . LEU A 1 85 ? 32.903 7.237 25.517 1.00 12.55 85 LEU A O 1
ATOM 685 N N . GLU A 1 86 ? 33.748 7.183 23.462 1.00 10.01 86 GLU A N 1
ATOM 686 C CA . GLU A 1 86 ? 35.052 7.708 23.889 1.00 10.93 86 GLU A CA 1
ATOM 687 C C . GLU A 1 86 ? 34.914 9.125 24.409 1.00 11.50 86 GLU A C 1
ATOM 688 O O . GLU A 1 86 ? 35.498 9.486 25.463 1.00 12.24 86 GLU A O 1
ATOM 694 N N . HIS A 1 87 ? 34.153 9.963 23.768 1.00 10.77 87 HIS A N 1
ATOM 695 C CA . HIS A 1 87 ? 33.959 11.395 24.144 1.00 10.51 87 HIS A CA 1
ATOM 696 C C . HIS A 1 87 ? 33.357 11.481 25.484 1.00 12.97 87 HIS A C 1
ATOM 697 O O . HIS A 1 87 ? 33.717 12.438 26.247 1.00 13.26 87 HIS A O 1
ATOM 704 N N . LEU A 1 88 ? 32.462 10.582 25.840 1.00 11.71 88 LEU A N 1
ATOM 705 C CA . LEU A 1 88 ? 31.737 10.618 27.080 1.00 13.79 88 LEU A CA 1
ATOM 706 C C . LEU A 1 88 ? 32.441 9.800 28.150 1.00 14.91 88 LEU A C 1
ATOM 707 O O . LEU A 1 88 ? 31.937 9.709 29.269 1.00 16.45 88 LEU A O 1
ATOM 712 N N . ASN A 1 89 ? 33.576 9.214 27.817 1.00 14.27 89 ASN A N 1
ATOM 713 C CA . ASN A 1 89 ? 34.362 8.400 28.731 1.00 17.25 89 ASN A CA 1
ATOM 714 C C . ASN A 1 89 ? 33.564 7.281 29.319 1.00 20.53 89 ASN A C 1
ATOM 715 O O . ASN A 1 89 ? 33.615 7.010 30.535 1.00 23.74 89 ASN A O 1
ATOM 720 N N . ILE A 1 90 ? 32.816 6.618 28.443 1.00 19.16 90 ILE A N 1
ATOM 721 C CA . ILE A 1 90 ? 32.050 5.404 28.825 1.00 24.15 90 ILE A CA 1
ATOM 722 C C . ILE A 1 90 ? 32.960 4.166 28.636 1.00 28.66 90 ILE A C 1
ATOM 723 O O . ILE A 1 90 ? 33.258 3.789 27.497 1.00 36.79 90 ILE A O 1
ATOM 728 N N . GLY A 1 91 ? 33.331 3.509 29.735 1.00 34.96 91 GLY A N 1
ATOM 729 C CA . GLY A 1 91 ? 34.111 2.241 29.679 1.00 35.08 91 GLY A CA 1
ATOM 730 C C . GLY A 1 91 ? 33.325 0.944 29.451 1.00 36.04 91 GLY A C 1
ATOM 731 O O . GLY A 1 91 ? 33.781 0.077 28.687 1.00 37.66 91 GLY A O 1
ATOM 732 N N . LYS A 1 92 ? 32.196 0.780 30.164 1.00 30.82 92 LYS A N 1
ATOM 733 C CA . LYS A 1 92 ? 31.353 -0.456 30.058 1.00 27.44 92 LYS A CA 1
ATOM 734 C C . LYS A 1 92 ? 29.897 -0.062 30.163 1.00 26.46 92 LYS A C 1
ATOM 735 O O . LYS A 1 92 ? 29.503 0.627 31.088 1.00 29.47 92 LYS A O 1
ATOM 741 N N . CYS A 1 93 ? 29.083 -0.543 29.231 1.00 17.85 93 CYS A N 1
ATOM 742 C CA . CYS A 1 93 ? 27.717 -0.047 29.111 1.00 15.04 93 CYS A CA 1
ATOM 743 C C . CYS A 1 93 ? 26.833 -1.173 28.606 1.00 12.53 93 CYS A C 1
ATOM 744 O O . CYS A 1 93 ? 27.338 -2.254 28.217 1.00 14.31 93 CYS A O 1
ATOM 747 N N . THR A 1 94 ? 25.547 -0.928 28.565 1.00 10.94 94 THR A N 1
ATOM 748 C CA . THR A 1 94 ? 24.605 -1.775 27.890 1.00 10.70 94 THR A CA 1
ATOM 749 C C . THR A 1 94 ? 23.998 -0.929 26.768 1.00 10.21 94 THR A C 1
ATOM 750 O O . THR A 1 94 ? 23.613 0.209 26.995 1.00 10.91 94 THR A O 1
ATOM 754 N N . ILE A 1 95 ? 23.810 -1.509 25.588 1.00 9.26 95 ILE A N 1
ATOM 755 C CA . ILE A 1 95 ? 23.243 -0.792 24.430 1.00 9.22 95 ILE A CA 1
ATOM 756 C C . ILE A 1 95 ? 21.877 -1.392 24.102 1.00 9.77 95 ILE A C 1
ATOM 757 O O . ILE A 1 95 ? 21.755 -2.590 23.984 1.00 11.53 95 ILE A O 1
ATOM 762 N N . ILE A 1 96 ? 20.927 -0.513 23.955 1.00 9.10 96 ILE A N 1
ATOM 763 C CA . ILE A 1 96 ? 19.544 -0.820 23.604 1.00 8.47 96 ILE A CA 1
ATOM 764 C C . ILE A 1 96 ? 19.336 -0.239 22.193 1.00 8.57 96 ILE A C 1
ATOM 765 O O . ILE A 1 96 ? 19.340 0.961 22.040 1.00 9.35 96 ILE A O 1
ATOM 770 N N . GLY A 1 97 ? 19.157 -1.137 21.212 1.00 8.97 97 GLY A N 1
ATOM 771 C CA . GLY A 1 97 ? 19.026 -0.658 19.852 1.00 9.42 97 GLY A CA 1
ATOM 772 C C . GLY A 1 97 ? 17.834 -1.179 19.138 1.00 9.57 97 GLY A C 1
ATOM 773 O O . GLY A 1 97 ? 17.538 -2.360 19.240 1.00 10.76 97 GLY A O 1
ATOM 774 N N . HIS A 1 98 ? 17.100 -0.319 18.434 1.00 9.69 98 HIS A N 1
ATOM 775 C CA . HIS A 1 98 ? 15.895 -0.675 17.706 1.00 10.36 98 HIS A CA 1
ATOM 776 C C . HIS A 1 98 ? 16.238 -0.693 16.239 1.00 10.39 98 HIS A C 1
ATOM 777 O O . HIS A 1 98 ? 16.733 0.264 15.685 1.00 9.05 98 HIS A O 1
ATOM 784 N N . SER A 1 99 ? 15.915 -1.819 15.600 1.00 10.29 99 SER A N 1
ATOM 785 C CA A SER A 1 99 ? 16.083 -2.016 14.149 0.50 11.15 99 SER A CA 1
ATOM 786 C CA B SER A 1 99 ? 16.128 -2.082 14.181 0.50 11.58 99 SER A CA 1
ATOM 787 C C . SER A 1 99 ? 17.545 -1.817 13.770 1.00 10.23 99 SER A C 1
ATOM 788 O O . SER A 1 99 ? 18.404 -2.500 14.234 1.00 10.43 99 SER A O 1
ATOM 793 N N . ILE A 1 100 ? 17.890 -0.852 12.937 1.00 9.27 100 ILE A N 1
ATOM 794 C CA . ILE A 1 100 ? 19.305 -0.599 12.659 1.00 8.71 100 ILE A CA 1
ATOM 795 C C . ILE A 1 100 ? 20.129 -0.389 13.897 1.00 8.69 100 ILE A C 1
ATOM 796 O O . ILE A 1 100 ? 21.310 -0.742 13.941 1.00 8.99 100 ILE A O 1
ATOM 801 N N . GLY A 1 101 ? 19.505 0.188 14.896 1.00 9.51 101 GLY A N 1
ATOM 802 C CA . GLY A 1 101 ? 20.194 0.370 16.222 1.00 11.85 101 GLY A CA 1
ATOM 803 C C . GLY A 1 101 ? 20.627 -0.932 16.803 1.00 11.96 101 GLY A C 1
ATOM 804 O O . GLY A 1 101 ? 21.663 -1.035 17.454 1.00 11.99 101 GLY A O 1
ATOM 805 N N . GLY A 1 102 ? 19.877 -1.975 16.589 1.00 11.59 102 GLY A N 1
ATOM 806 C CA . GLY A 1 102 ? 20.185 -3.361 17.008 1.00 12.90 102 GLY A CA 1
ATOM 807 C C . GLY A 1 102 ? 21.356 -3.932 16.259 1.00 11.50 102 GLY A C 1
ATOM 808 O O . GLY A 1 102 ? 22.286 -4.537 16.809 1.00 11.55 102 GLY A O 1
ATOM 809 N N A ILE A 1 103 ? 21.402 -3.698 14.945 0.50 11.15 103 ILE A N 1
ATOM 810 N N B ILE A 1 103 ? 21.408 -3.667 14.950 0.50 12.02 103 ILE A N 1
ATOM 811 C CA A ILE A 1 103 ? 22.494 -4.089 14.163 0.50 10.38 103 ILE A CA 1
ATOM 812 C CA B ILE A 1 103 ? 22.483 -4.100 14.147 0.50 12.21 103 ILE A CA 1
ATOM 813 C C A ILE A 1 103 ? 23.806 -3.386 14.603 0.50 9.31 103 ILE A C 1
ATOM 814 C C B ILE A 1 103 ? 23.803 -3.388 14.554 0.50 10.15 103 ILE A C 1
ATOM 815 O O A ILE A 1 103 ? 24.878 -3.979 14.785 0.50 9.94 103 ILE A O 1
ATOM 816 O O B ILE A 1 103 ? 24.885 -3.989 14.650 0.50 10.82 103 ILE A O 1
ATOM 825 N N . ILE A 1 104 ? 23.702 -2.067 14.767 1.00 8.83 104 ILE A N 1
ATOM 826 C CA . ILE A 1 104 ? 24.815 -1.291 15.231 1.00 8.19 104 ILE A CA 1
ATOM 827 C C . ILE A 1 104 ? 25.326 -1.861 16.594 1.00 7.86 104 ILE A C 1
ATOM 828 O O . ILE A 1 104 ? 26.524 -1.986 16.756 1.00 7.66 104 ILE A O 1
ATOM 833 N N . SER A 1 105 ? 24.396 -2.129 17.520 1.00 7.89 105 SER A N 1
ATOM 834 C CA . SER A 1 105 ? 24.809 -2.634 18.826 1.00 8.51 105 SER A CA 1
ATOM 835 C C . SER A 1 105 ? 25.569 -3.918 18.686 1.00 9.09 105 SER A C 1
ATOM 836 O O . SER A 1 105 ? 26.558 -4.132 19.417 1.00 9.20 105 SER A O 1
ATOM 839 N N . SER A 1 106 ? 25.125 -4.796 17.768 1.00 8.04 106 SER A N 1
ATOM 840 C CA A SER A 1 106 ? 25.781 -6.063 17.609 0.50 8.15 106 SER A CA 1
ATOM 841 C CA B SER A 1 106 ? 25.815 -6.088 17.547 0.50 8.72 106 SER A CA 1
ATOM 842 C C . SER A 1 106 ? 27.192 -5.938 17.038 1.00 9.08 106 SER A C 1
ATOM 843 O O . SER A 1 106 ? 28.139 -6.587 17.503 1.00 8.95 106 SER A O 1
ATOM 848 N N . MET A 1 107 ? 27.392 -5.044 16.083 1.00 8.96 107 MET A N 1
ATOM 849 C CA . MET A 1 107 ? 28.697 -4.836 15.524 1.00 8.59 107 MET A CA 1
ATOM 850 C C . MET A 1 107 ? 29.627 -4.135 16.488 1.00 8.01 107 MET A C 1
ATOM 851 O O . MET A 1 107 ? 30.815 -4.428 16.564 1.00 9.30 107 MET A O 1
ATOM 856 N N . TYR A 1 108 ? 29.130 -3.234 17.314 1.00 8.87 108 TYR A N 1
ATOM 857 C CA . TYR A 1 108 ? 29.920 -2.585 18.286 1.00 9.65 108 TYR A CA 1
ATOM 858 C C . TYR A 1 108 ? 30.411 -3.596 19.325 1.00 9.30 108 TYR A C 1
ATOM 859 O O . TYR A 1 108 ? 31.582 -3.601 19.631 1.00 10.02 108 TYR A O 1
ATOM 868 N N . ALA A 1 109 ? 29.503 -4.409 19.824 1.00 9.46 109 ALA A N 1
ATOM 869 C CA . ALA A 1 109 ? 29.879 -5.472 20.778 1.00 11.31 109 ALA A CA 1
ATOM 870 C C . ALA A 1 109 ? 30.898 -6.403 20.202 1.00 11.76 109 ALA A C 1
ATOM 871 O O . ALA A 1 109 ? 31.890 -6.790 20.892 1.00 11.59 109 ALA A O 1
ATOM 873 N N . ALA A 1 110 ? 30.762 -6.741 18.927 1.00 10.53 110 ALA A N 1
ATOM 874 C CA . ALA A 1 110 ? 31.681 -7.662 18.296 1.00 10.84 110 ALA A CA 1
ATOM 875 C C . ALA A 1 110 ? 33.050 -7.059 18.210 1.00 12.56 110 ALA A C 1
ATOM 876 O O . ALA A 1 110 ? 34.079 -7.743 18.427 1.00 13.37 110 ALA A O 1
ATOM 878 N N . GLN A 1 111 ? 33.101 -5.775 17.921 1.00 11.68 111 GLN A N 1
ATOM 879 C CA . GLN A 1 111 ? 34.371 -5.090 17.680 1.00 11.91 111 GLN A CA 1
ATOM 880 C C . GLN A 1 111 ? 35.032 -4.574 18.936 1.00 13.69 111 GLN A C 1
ATOM 881 O O . GLN A 1 111 ? 36.290 -4.398 18.938 1.00 15.30 111 GLN A O 1
ATOM 887 N N . HIS A 1 112 ? 34.276 -4.392 20.000 1.00 12.83 112 HIS A N 1
ATOM 888 C CA . HIS A 1 112 ? 34.700 -3.827 21.241 1.00 15.06 112 HIS A CA 1
ATOM 889 C C . HIS A 1 112 ? 34.150 -4.633 22.424 1.00 14.93 112 HIS A C 1
ATOM 890 O O . HIS A 1 112 ? 33.429 -4.110 23.260 1.00 17.11 112 HIS A O 1
ATOM 897 N N . PRO A 1 113 ? 34.548 -5.897 22.506 1.00 17.17 113 PRO A N 1
ATOM 898 C CA . PRO A 1 113 ? 33.914 -6.738 23.531 1.00 18.31 113 PRO A CA 1
ATOM 899 C C . PRO A 1 113 ? 34.160 -6.288 24.978 1.00 20.39 113 PRO A C 1
ATOM 900 O O . PRO A 1 113 ? 33.268 -6.454 25.811 1.00 20.47 113 PRO A O 1
ATOM 904 N N . GLY A 1 114 ? 35.284 -5.600 25.184 1.00 20.11 114 GLY A N 1
ATOM 905 C CA . GLY A 1 114 ? 35.661 -5.130 26.526 1.00 21.33 114 GLY A CA 1
ATOM 906 C C . GLY A 1 114 ? 34.872 -3.940 27.021 1.00 23.95 114 GLY A C 1
ATOM 907 O O . GLY A 1 114 ? 34.992 -3.548 28.164 1.00 25.92 114 GLY A O 1
ATOM 908 N N . LYS A 1 115 ? 34.056 -3.400 26.128 1.00 20.76 115 LYS A N 1
ATOM 909 C CA . LYS A 1 115 ? 33.382 -2.136 26.311 1.00 21.81 115 LYS A CA 1
ATOM 910 C C . LYS A 1 115 ? 31.889 -2.339 26.566 1.00 17.65 115 LYS A C 1
ATOM 911 O O . LYS A 1 115 ? 31.183 -1.375 26.845 1.00 21.02 115 LYS A O 1
ATOM 917 N N . VAL A 1 116 ? 31.393 -3.566 26.477 1.00 15.37 116 VAL A N 1
ATOM 918 C CA A VAL A 1 116 ? 29.942 -3.792 26.517 0.50 15.04 116 VAL A CA 1
ATOM 919 C CA B VAL A 1 116 ? 29.938 -3.812 26.506 0.50 13.84 116 VAL A CA 1
ATOM 920 C C . VAL A 1 116 ? 29.620 -4.951 27.432 1.00 15.55 116 VAL A C 1
ATOM 921 O O . VAL A 1 116 ? 30.180 -6.051 27.253 1.00 20.65 116 VAL A O 1
ATOM 928 N N . ASP A 1 117 ? 28.742 -4.716 28.362 1.00 12.53 117 ASP A N 1
ATOM 929 C CA . ASP A 1 117 ? 28.217 -5.807 29.171 1.00 12.34 117 ASP A CA 1
ATOM 930 C C . ASP A 1 117 ? 27.145 -6.610 28.446 1.00 12.05 117 ASP A C 1
ATOM 931 O O . ASP A 1 117 ? 27.039 -7.846 28.600 1.00 13.36 117 ASP A O 1
ATOM 936 N N . ALA A 1 118 ? 26.291 -5.908 27.699 1.00 11.34 118 ALA A N 1
ATOM 937 C CA . ALA A 1 118 ? 25.101 -6.497 27.134 1.00 10.39 118 ALA A CA 1
ATOM 938 C C . ALA A 1 118 ? 24.592 -5.607 26.039 1.00 10.28 118 ALA A C 1
ATOM 939 O O . ALA A 1 118 ? 24.798 -4.397 26.037 1.00 11.15 118 ALA A O 1
ATOM 941 N N . ILE A 1 119 ? 23.916 -6.260 25.122 1.00 9.07 119 ILE A N 1
ATOM 942 C CA . ILE A 1 119 ? 23.108 -5.567 24.128 1.00 8.93 119 ILE A CA 1
ATOM 943 C C . ILE A 1 119 ? 21.690 -6.118 24.176 1.00 8.58 119 ILE A C 1
ATOM 944 O O . ILE A 1 119 ? 21.457 -7.284 24.435 1.00 9.39 119 ILE A O 1
ATOM 949 N N . ILE A 1 120 ? 20.742 -5.206 23.876 1.00 9.19 120 ILE A N 1
ATOM 950 C CA . ILE A 1 120 ? 19.308 -5.489 23.845 1.00 9.82 120 ILE A CA 1
ATOM 951 C C . ILE A 1 120 ? 18.832 -5.010 22.515 1.00 9.16 120 ILE A C 1
ATOM 952 O O . ILE A 1 120 ? 18.741 -3.790 22.311 1.00 10.83 120 ILE A O 1
ATOM 957 N N . MET A 1 121 ? 18.502 -5.909 21.620 1.00 9.86 121 MET A N 1
ATOM 958 C CA . MET A 1 121 ? 18.100 -5.586 20.245 1.00 9.83 121 MET A CA 1
ATOM 959 C C . MET A 1 121 ? 16.591 -5.676 20.137 1.00 11.39 121 MET A C 1
ATOM 960 O O . MET A 1 121 ? 16.030 -6.749 20.427 1.00 11.98 121 MET A O 1
ATOM 965 N N . ILE A 1 122 ? 15.913 -4.612 19.780 1.00 10.12 122 ILE A N 1
ATOM 966 C CA . ILE A 1 122 ? 14.470 -4.555 19.667 1.00 9.54 122 ILE A CA 1
ATOM 967 C C . ILE A 1 122 ? 14.191 -4.539 18.165 1.00 10.51 122 ILE A C 1
ATOM 968 O O . ILE A 1 122 ? 14.550 -3.598 17.464 1.00 11.30 122 ILE A O 1
ATOM 973 N N . ASN A 1 123 ? 13.582 -5.611 17.613 1.00 9.63 123 ASN A N 1
ATOM 974 C CA . ASN A 1 123 ? 13.423 -5.819 16.186 1.00 9.30 123 ASN A CA 1
ATOM 975 C C . ASN A 1 123 ? 14.688 -5.475 15.442 1.00 9.86 123 ASN A C 1
ATOM 976 O O . ASN A 1 123 ? 14.649 -4.736 14.460 1.00 10.77 123 ASN A O 1
ATOM 981 N N . GLY A 1 124 ? 15.746 -6.085 15.867 1.00 10.39 124 GLY A N 1
ATOM 982 C CA . GLY A 1 124 ? 17.036 -6.010 15.249 1.00 10.77 124 GLY A CA 1
ATOM 983 C C . GLY A 1 124 ? 17.765 -7.311 15.338 1.00 11.05 124 GLY A C 1
ATOM 984 O O . GLY A 1 124 ? 17.336 -8.222 16.051 1.00 11.59 124 GLY A O 1
ATOM 985 N N . SER A 1 125 ? 18.815 -7.466 14.569 1.00 10.69 125 SER A N 1
ATOM 986 C CA . SER A 1 125 ? 19.640 -8.655 14.692 1.00 10.46 125 SER A CA 1
ATOM 987 C C . SER A 1 125 ? 21.033 -8.380 14.179 1.00 10.85 125 SER A C 1
ATOM 988 O O . SER A 1 125 ? 21.254 -7.368 13.503 1.00 11.97 125 SER A O 1
ATOM 991 N N . PRO A 1 126 ? 21.971 -9.288 14.385 1.00 9.56 126 PRO A N 1
ATOM 992 C CA . PRO A 1 126 ? 23.304 -9.185 13.818 1.00 10.24 126 PRO A CA 1
ATOM 993 C C . PRO A 1 126 ? 23.408 -9.699 12.377 1.00 10.71 126 PRO A C 1
ATOM 994 O O . PRO A 1 126 ? 24.469 -9.637 11.802 1.00 12.49 126 PRO A O 1
ATOM 998 N N . LYS A 1 127 ? 22.345 -10.212 11.789 1.00 11.60 127 LYS A N 1
ATOM 999 C CA . LYS A 1 127 ? 22.428 -10.827 10.495 1.00 12.86 127 LYS A CA 1
ATOM 1000 C C . LYS A 1 127 ? 22.340 -9.835 9.341 1.00 14.03 127 LYS A C 1
ATOM 1001 O O . LYS A 1 127 ? 21.699 -8.775 9.417 1.00 14.30 127 LYS A O 1
ATOM 1007 N N . LYS A 1 128 ? 22.985 -10.219 8.263 1.00 12.32 128 LYS A N 1
ATOM 1008 C CA . LYS A 1 128 ? 22.734 -9.590 6.988 1.00 13.24 128 LYS A CA 1
ATOM 1009 C C . LYS A 1 128 ? 21.336 -9.902 6.530 1.00 13.05 128 LYS A C 1
ATOM 1010 O O . LYS A 1 128 ? 20.756 -10.972 6.811 1.00 14.65 128 LYS A O 1
ATOM 1016 N N . PHE A 1 129 ? 20.766 -9.004 5.765 1.00 11.42 129 PHE A N 1
ATOM 1017 C CA . PHE A 1 129 ? 19.463 -9.229 5.151 1.00 11.41 129 PHE A CA 1
ATOM 1018 C C . PHE A 1 129 ? 19.603 -10.083 3.904 1.00 12.73 129 PHE A C 1
ATOM 1019 O O . PHE A 1 129 ? 20.614 -10.083 3.240 1.00 15.08 129 PHE A O 1
ATOM 1027 N N . GLN A 1 130 ? 18.541 -10.797 3.611 1.00 14.58 130 GLN A N 1
ATOM 1028 C CA . GLN A 1 130 ? 18.384 -11.306 2.271 1.00 16.23 130 GLN A CA 1
ATOM 1029 C C . GLN A 1 130 ? 17.974 -10.163 1.351 1.00 13.33 130 GLN A C 1
ATOM 1030 O O . GLN A 1 130 ? 17.302 -9.210 1.731 1.00 14.07 130 GLN A O 1
ATOM 1036 N N . GLU A 1 131 ? 18.309 -10.263 0.062 1.00 13.27 131 GLU A N 1
ATOM 1037 C CA . GLU A 1 131 ? 17.902 -9.231 -0.884 1.00 14.74 131 GLU A CA 1
ATOM 1038 C C . GLU A 1 131 ? 16.415 -8.978 -0.844 1.00 15.58 131 GLU A C 1
ATOM 1039 O O . GLU A 1 131 ? 15.990 -7.835 -0.939 1.00 15.40 131 GLU A O 1
ATOM 1045 N N . LYS A 1 132 ? 15.592 -10.037 -0.755 1.00 14.47 132 LYS A N 1
ATOM 1046 C CA . LYS A 1 132 ? 14.191 -9.863 -0.752 1.00 16.31 132 LYS A CA 1
ATOM 1047 C C . LYS A 1 132 ? 13.724 -8.994 0.427 1.00 15.54 132 LYS A C 1
ATOM 1048 O O . LYS A 1 132 ? 12.773 -8.262 0.301 1.00 16.22 132 LYS A O 1
ATOM 1054 N N . ASP A 1 133 ? 14.452 -9.035 1.535 1.00 13.58 133 ASP A N 1
ATOM 1055 C CA . ASP A 1 133 ? 14.091 -8.241 2.734 1.00 13.39 133 ASP A CA 1
ATOM 1056 C C . ASP A 1 133 ? 14.230 -6.735 2.488 1.00 13.31 133 ASP A C 1
ATOM 1057 O O . ASP A 1 133 ? 13.569 -5.915 3.152 1.00 15.83 133 ASP A O 1
ATOM 1062 N N . LEU A 1 134 ? 15.123 -6.383 1.572 1.00 12.16 134 LEU A N 1
ATOM 1063 C CA . LEU A 1 134 ? 15.400 -4.966 1.307 1.00 11.56 134 LEU A CA 1
ATOM 1064 C C . LEU A 1 134 ? 14.705 -4.432 0.050 1.00 10.75 134 LEU A C 1
ATOM 1065 O O . LEU A 1 134 ? 14.786 -3.261 -0.260 1.00 11.27 134 LEU A O 1
ATOM 1070 N N . GLU A 1 135 ? 13.958 -5.285 -0.653 1.00 11.68 135 GLU A N 1
ATOM 1071 C CA . GLU A 1 135 ? 13.302 -4.837 -1.889 1.00 13.69 135 GLU A CA 1
ATOM 1072 C C . GLU A 1 135 ? 12.364 -3.694 -1.680 1.00 11.60 135 GLU A C 1
ATOM 1073 O O . GLU A 1 135 ? 12.278 -2.811 -2.492 1.00 13.10 135 GLU A O 1
ATOM 1079 N N . LYS A 1 136 ? 11.700 -3.647 -0.543 1.00 11.73 136 LYS A N 1
ATOM 1080 C CA . LYS A 1 136 ? 10.746 -2.577 -0.262 1.00 14.01 136 LYS A CA 1
ATOM 1081 C C . LYS A 1 136 ? 11.375 -1.223 -0.234 1.00 12.40 136 LYS A C 1
ATOM 1082 O O . LYS A 1 136 ? 10.715 -0.228 -0.507 1.00 13.22 136 LYS A O 1
ATOM 1088 N N . HIS A 1 137 ? 12.653 -1.130 0.102 1.00 10.94 137 HIS A N 1
ATOM 1089 C CA . HIS A 1 137 ? 13.263 0.183 0.227 1.00 10.52 137 HIS A CA 1
ATOM 1090 C C . HIS A 1 137 ? 13.546 0.859 -1.082 1.00 9.77 137 HIS A C 1
ATOM 1091 O O . HIS A 1 137 ? 13.823 2.050 -1.123 1.00 10.10 137 HIS A O 1
ATOM 1098 N N . PHE A 1 138 ? 13.493 0.146 -2.222 1.00 10.25 138 PHE A N 1
ATOM 1099 C CA . PHE A 1 138 ? 13.570 0.845 -3.471 1.00 10.35 138 PHE A CA 1
ATOM 1100 C C . PHE A 1 138 ? 12.420 1.826 -3.637 1.00 10.58 138 PHE A C 1
ATOM 1101 O O . PHE A 1 138 ? 12.603 2.945 -4.044 1.00 11.30 138 PHE A O 1
ATOM 1109 N N . ARG A 1 139 ? 11.247 1.395 -3.277 1.00 11.61 139 ARG A N 1
ATOM 1110 C CA A ARG A 1 139 ? 10.099 2.274 -3.456 0.55 12.16 139 ARG A CA 1
ATOM 1111 C CA B ARG A 1 139 ? 10.046 2.192 -3.400 0.45 12.45 139 ARG A CA 1
ATOM 1112 C C . ARG A 1 139 ? 10.024 3.342 -2.385 1.00 11.03 139 ARG A C 1
ATOM 1113 O O . ARG A 1 139 ? 9.657 4.456 -2.711 1.00 12.63 139 ARG A O 1
ATOM 1128 N N . THR A 1 140 ? 10.457 3.060 -1.142 1.00 9.94 140 THR A N 1
ATOM 1129 C CA . THR A 1 140 ? 10.460 4.109 -0.153 1.00 9.51 140 THR A CA 1
ATOM 1130 C C . THR A 1 140 ? 11.537 5.160 -0.491 1.00 9.43 140 THR A C 1
ATOM 1131 O O . THR A 1 140 ? 11.304 6.354 -0.341 1.00 8.75 140 THR A O 1
ATOM 1135 N N . ARG A 1 141 ? 12.705 4.747 -0.985 1.00 9.22 141 ARG A N 1
ATOM 1136 C CA . ARG A 1 141 ? 13.688 5.731 -1.436 1.00 9.24 141 ARG A CA 1
ATOM 1137 C C . ARG A 1 141 ? 13.114 6.630 -2.545 1.00 9.01 141 ARG A C 1
ATOM 1138 O O . ARG A 1 141 ? 13.316 7.837 -2.537 1.00 9.01 141 ARG A O 1
ATOM 1146 N N . GLU A 1 142 ? 12.393 5.996 -3.474 1.00 10.58 142 GLU A N 1
ATOM 1147 C CA . GLU A 1 142 ? 11.858 6.749 -4.623 1.00 11.47 142 GLU A CA 1
ATOM 1148 C C . GLU A 1 142 ? 10.839 7.784 -4.133 1.00 11.15 142 GLU A C 1
ATOM 1149 O O . GLU A 1 142 ? 10.892 8.941 -4.584 1.00 12.87 142 GLU A O 1
ATOM 1155 N N . VAL A 1 143 ? 9.969 7.367 -3.213 1.00 9.98 143 VAL A N 1
ATOM 1156 C CA . VAL A 1 143 ? 9.052 8.372 -2.660 1.00 10.63 143 VAL A CA 1
ATOM 1157 C C . VAL A 1 143 ? 9.786 9.489 -1.907 1.00 10.69 143 VAL A C 1
ATOM 1158 O O . VAL A 1 143 ? 9.512 10.675 -2.033 1.00 10.99 143 VAL A O 1
ATOM 1162 N N . ALA A 1 144 ? 10.748 9.144 -1.082 1.00 10.18 144 ALA A N 1
ATOM 1163 C CA . ALA A 1 144 ? 11.492 10.151 -0.332 1.00 10.17 144 ALA A CA 1
ATOM 1164 C C . ALA A 1 144 ? 12.126 11.170 -1.273 1.00 12.03 144 ALA A C 1
ATOM 1165 O O . ALA A 1 144 ? 12.086 12.375 -1.039 1.00 11.67 144 ALA A O 1
ATOM 1167 N N . ILE A 1 145 ? 12.745 10.678 -2.337 1.00 11.09 145 ILE A N 1
ATOM 1168 C CA . ILE A 1 145 ? 13.449 11.549 -3.266 1.00 12.04 145 ILE A CA 1
ATOM 1169 C C . ILE A 1 145 ? 12.494 12.406 -4.120 1.00 12.58 145 ILE A C 1
ATOM 1170 O O . ILE A 1 145 ? 12.772 13.601 -4.312 1.00 13.86 145 ILE A O 1
ATOM 1175 N N . THR A 1 146 ? 11.448 11.777 -4.594 1.00 13.92 146 THR A N 1
ATOM 1176 C CA A THR A 1 146 ? 10.560 12.459 -5.552 0.50 15.06 146 THR A CA 1
ATOM 1177 C CA B THR A 1 146 ? 10.574 12.476 -5.562 0.50 16.14 146 THR A CA 1
ATOM 1178 C C . THR A 1 146 ? 9.532 13.340 -4.829 1.00 18.48 146 THR A C 1
ATOM 1179 O O . THR A 1 146 ? 9.216 14.451 -5.300 1.00 19.94 146 THR A O 1
ATOM 1186 N N . GLN A 1 147 ? 9.041 12.890 -3.684 1.00 15.50 147 GLN A N 1
ATOM 1187 C CA . GLN A 1 147 ? 7.877 13.501 -2.989 1.00 16.54 147 GLN A CA 1
ATOM 1188 C C . GLN A 1 147 ? 8.207 14.046 -1.616 1.00 16.49 147 GLN A C 1
ATOM 1189 O O . GLN A 1 147 ? 7.460 14.902 -1.120 1.00 18.61 147 GLN A O 1
ATOM 1195 N N . GLY A 1 148 ? 9.297 13.592 -0.990 1.00 13.64 148 GLY A N 1
ATOM 1196 C CA . GLY A 1 148 ? 9.697 14.010 0.284 1.00 13.12 148 GLY A CA 1
ATOM 1197 C C . GLY A 1 148 ? 9.239 13.147 1.439 1.00 10.60 148 GLY A C 1
ATOM 1198 O O . GLY A 1 148 ? 8.482 12.214 1.317 1.00 11.81 148 GLY A O 1
ATOM 1199 N N . MET A 1 149 ? 9.793 13.465 2.609 1.00 11.79 149 MET A N 1
ATOM 1200 C CA . MET A 1 149 ? 9.589 12.678 3.792 1.00 12.27 149 MET A CA 1
ATOM 1201 C C . MET A 1 149 ? 8.198 12.760 4.409 1.00 11.97 149 MET A C 1
ATOM 1202 O O . MET A 1 149 ? 7.696 11.804 4.959 1.00 11.97 149 MET A O 1
ATOM 1207 N N . LYS A 1 150 ? 7.568 13.935 4.312 1.00 13.49 150 LYS A N 1
ATOM 1208 C CA . LYS A 1 150 ? 6.199 14.022 4.828 1.00 13.93 150 LYS A CA 1
ATOM 1209 C C . LYS A 1 150 ? 5.280 13.118 3.987 1.00 13.42 150 LYS A C 1
ATOM 1210 O O . LYS A 1 150 ? 4.455 12.389 4.525 1.00 13.86 150 LYS A O 1
ATOM 1216 N N . ALA A 1 151 ? 5.469 13.133 2.656 1.00 12.59 151 ALA A N 1
ATOM 1217 C CA . ALA A 1 151 ? 4.721 12.227 1.801 1.00 13.13 151 ALA A CA 1
ATOM 1218 C C . ALA A 1 151 ? 5.025 10.786 2.061 1.00 12.80 151 ALA A C 1
ATOM 1219 O O . ALA A 1 151 ? 4.128 9.946 2.157 1.00 12.26 151 ALA A O 1
ATOM 1221 N N . LEU A 1 152 ? 6.304 10.491 2.282 1.00 11.43 152 LEU A N 1
ATOM 1222 C CA . LEU A 1 152 ? 6.648 9.139 2.580 1.00 10.32 152 LEU A CA 1
ATOM 1223 C C . LEU A 1 152 ? 5.951 8.667 3.868 1.00 9.85 152 LEU A C 1
ATOM 1224 O O . LEU A 1 152 ? 5.424 7.538 3.927 1.00 10.51 152 LEU A O 1
ATOM 1229 N N . ALA A 1 153 ? 5.942 9.482 4.899 1.00 9.86 153 ALA A N 1
ATOM 1230 C CA . ALA A 1 153 ? 5.257 9.073 6.101 1.00 10.87 153 ALA A CA 1
ATOM 1231 C C . ALA A 1 153 ? 3.778 8.771 5.833 1.00 11.34 153 ALA A C 1
ATOM 1232 O O . ALA A 1 153 ? 3.241 7.819 6.356 1.00 11.60 153 ALA A O 1
ATOM 1234 N N . GLU A 1 154 ? 3.153 9.653 5.048 1.00 11.79 154 GLU A N 1
ATOM 1235 C CA . GLU A 1 154 ? 1.737 9.403 4.745 1.00 13.51 154 GLU A CA 1
ATOM 1236 C C . GLU A 1 154 ? 1.496 8.118 4.025 1.00 13.38 154 GLU A C 1
ATOM 1237 O O . GLU A 1 154 ? 0.578 7.358 4.339 1.00 13.76 154 GLU A O 1
ATOM 1243 N N . HIS A 1 155 ? 2.406 7.780 3.108 1.00 12.64 155 HIS A N 1
ATOM 1244 C CA . HIS A 1 155 ? 2.295 6.478 2.434 1.00 12.79 155 HIS A CA 1
ATOM 1245 C C . HIS A 1 155 ? 2.540 5.298 3.323 1.00 14.18 155 HIS A C 1
ATOM 1246 O O . HIS A 1 155 ? 1.881 4.245 3.147 1.00 17.33 155 HIS A O 1
ATOM 1253 N N . LYS A 1 156 ? 3.451 5.428 4.274 1.00 13.10 156 LYS A N 1
ATOM 1254 C CA . LYS A 1 156 ? 3.724 4.358 5.241 1.00 12.93 156 LYS A CA 1
ATOM 1255 C C . LYS A 1 156 ? 2.521 4.139 6.182 1.00 12.43 156 LYS A C 1
ATOM 1256 O O . LYS A 1 156 ? 2.254 3.022 6.561 1.00 15.33 156 LYS A O 1
ATOM 1262 N N . LEU A 1 157 ? 1.829 5.215 6.464 1.00 13.64 157 LEU A N 1
ATOM 1263 C CA . LEU A 1 157 ? 0.766 5.162 7.452 1.00 14.98 157 LEU A CA 1
ATOM 1264 C C . LEU A 1 157 ? -0.506 4.566 6.900 1.00 18.52 157 LEU A C 1
ATOM 1265 O O . LEU A 1 157 ? -1.300 4.090 7.670 1.00 22.48 157 LEU A O 1
ATOM 1270 N N . VAL A 1 158 ? -0.768 4.616 5.601 1.00 16.77 158 VAL A N 1
ATOM 1271 C CA . VAL A 1 158 ? -1.995 4.042 5.028 1.00 19.56 158 VAL A CA 1
ATOM 1272 C C . VAL A 1 158 ? -1.739 2.797 4.177 1.00 22.49 158 VAL A C 1
ATOM 1273 O O . VAL A 1 158 ? -0.857 2.749 3.376 1.00 20.77 158 VAL A O 1
ATOM 1277 N N . SER A 1 159 ? -2.532 1.745 4.335 1.00 26.83 159 SER A N 1
ATOM 1278 C CA . SER A 1 159 ? -2.331 0.513 3.558 1.00 27.94 159 SER A CA 1
ATOM 1279 C C . SER A 1 159 ? -3.709 0.182 2.953 1.00 32.21 159 SER A C 1
ATOM 1280 O O . SER A 1 159 ? -4.646 -0.339 3.632 1.00 28.34 159 SER A O 1
ATOM 1283 N N . LEU A 1 160 ? -3.867 0.629 1.707 1.00 30.93 160 LEU A N 1
ATOM 1284 C CA . LEU A 1 160 ? -5.097 0.412 0.992 1.00 31.19 160 LEU A CA 1
ATOM 1285 C C . LEU A 1 160 ? -5.238 -1.076 0.758 1.00 38.06 160 LEU A C 1
ATOM 1286 O O . LEU A 1 160 ? -6.326 -1.650 0.963 1.00 41.33 160 LEU A O 1
ATOM 1291 N N . ASP A 1 161 ? -4.118 -1.656 0.331 1.00 46.92 161 ASP A N 1
ATOM 1292 C CA . ASP A 1 161 ? -3.906 -3.092 0.111 1.00 55.67 161 ASP A CA 1
ATOM 1293 C C . ASP A 1 161 ? -4.140 -3.998 1.321 1.00 56.50 161 ASP A C 1
ATOM 1294 O O . ASP A 1 161 ? -4.551 -5.148 1.148 1.00 56.72 161 ASP A O 1
ATOM 1299 N N . GLU A 1 162 ? -3.841 -3.505 2.526 1.00 53.94 162 GLU A N 1
ATOM 1300 C CA . GLU A 1 162 ? -3.771 -4.369 3.705 1.00 54.72 162 GLU A CA 1
ATOM 1301 C C . GLU A 1 162 ? -5.043 -4.248 4.519 1.00 53.46 162 GLU A C 1
ATOM 1302 O O . GLU A 1 162 ? -5.761 -3.244 4.442 1.00 56.50 162 GLU A O 1
ATOM 1308 N N . ALA A 1 163 ? -5.316 -5.279 5.309 1.00 54.26 163 ALA A N 1
ATOM 1309 C CA . ALA A 1 163 ? -6.494 -5.303 6.165 1.00 55.97 163 ALA A CA 1
ATOM 1310 C C . ALA A 1 163 ? -6.416 -4.181 7.189 1.00 58.51 163 ALA A C 1
ATOM 1311 O O . ALA A 1 163 ? -7.439 -3.787 7.764 1.00 60.08 163 ALA A O 1
ATOM 1313 N N . ARG A 1 164 ? -5.210 -3.656 7.422 1.00 53.37 164 ARG A N 1
ATOM 1314 C CA . ARG A 1 164 ? -5.081 -2.540 8.337 1.00 47.24 164 ARG A CA 1
ATOM 1315 C C . ARG A 1 164 ? -3.926 -1.584 8.043 1.00 38.75 164 ARG A C 1
ATOM 1316 O O . ARG A 1 164 ? -3.045 -1.818 7.210 1.00 35.10 164 ARG A O 1
ATOM 1324 N N . ASP A 1 165 ? -4.034 -0.440 8.688 1.00 33.63 165 ASP A N 1
ATOM 1325 C CA . ASP A 1 165 ? -3.022 0.596 8.571 1.00 31.88 165 ASP A CA 1
ATOM 1326 C C . ASP A 1 165 ? -1.880 0.199 9.442 1.00 25.07 165 ASP A C 1
ATOM 1327 O O . ASP A 1 165 ? -1.968 -0.679 10.256 1.00 26.96 165 ASP A O 1
ATOM 1332 N N . LEU A 1 166 ? -0.773 0.899 9.275 1.00 21.42 166 LEU A N 1
ATOM 1333 C CA . LEU A 1 166 ? 0.390 0.653 10.087 1.00 17.19 166 LEU A CA 1
ATOM 1334 C C . LEU A 1 166 ? 0.091 0.733 11.616 1.00 16.52 166 LEU A C 1
ATOM 1335 O O . LEU A 1 166 ? 0.560 -0.104 12.357 1.00 17.83 166 LEU A O 1
ATOM 1340 N N . PHE A 1 167 ? -0.670 1.716 12.071 1.00 15.88 167 PHE A N 1
ATOM 1341 C CA . PHE A 1 167 ? -1.072 1.828 13.469 1.00 15.60 167 PHE A CA 1
ATOM 1342 C C . PHE A 1 167 ? -2.563 1.901 13.505 1.00 19.49 167 PHE A C 1
ATOM 1343 O O . PHE A 1 167 ? -3.187 2.677 12.724 1.00 22.75 167 PHE A O 1
ATOM 1351 N N . ALA A 1 168 ? -3.125 1.227 14.474 1.00 20.55 168 ALA A N 1
ATOM 1352 C CA . ALA A 1 168 ? -4.583 1.272 14.671 1.00 23.97 168 ALA A CA 1
ATOM 1353 C C . ALA A 1 168 ? -5.085 2.585 15.311 1.00 24.31 168 ALA A C 1
ATOM 1354 O O . ALA A 1 168 ? -6.176 3.025 15.029 1.00 27.85 168 ALA A O 1
ATOM 1356 N N . ASP A 1 169 ? -4.243 3.186 16.151 1.00 19.50 169 ASP A N 1
ATOM 1357 C CA . ASP A 1 169 ? -4.523 4.354 16.979 1.00 19.02 169 ASP A CA 1
ATOM 1358 C C . ASP A 1 169 ? -3.893 5.586 16.299 1.00 17.71 169 ASP A C 1
ATOM 1359 O O . ASP A 1 169 ? -2.665 5.629 16.076 1.00 15.98 169 ASP A O 1
ATOM 1364 N N . LYS A 1 170 ? -4.693 6.592 15.939 1.00 16.51 170 LYS A N 1
ATOM 1365 C CA . LYS A 1 170 ? -4.236 7.867 15.385 1.00 16.81 170 LYS A CA 1
ATOM 1366 C C . LYS A 1 170 ? -3.192 8.463 16.255 1.00 15.31 170 LYS A C 1
ATOM 1367 O O . LYS A 1 170 ? -2.315 9.164 15.743 1.00 16.05 170 LYS A O 1
ATOM 1373 N N . ARG A 1 171 ? -3.250 8.292 17.574 1.00 14.28 171 ARG A N 1
ATOM 1374 C CA . ARG A 1 171 ? -2.229 8.900 18.413 1.00 14.84 171 ARG A CA 1
ATOM 1375 C C . ARG A 1 171 ? -0.841 8.321 18.099 1.00 13.31 171 ARG A C 1
ATOM 1376 O O . ARG A 1 171 ? 0.163 9.059 18.122 1.00 14.27 171 ARG A O 1
ATOM 1384 N N . HIS A 1 172 ? -0.810 7.035 17.799 1.00 12.16 172 HIS A N 1
ATOM 1385 C CA . HIS A 1 172 ? 0.483 6.393 17.453 1.00 11.18 172 HIS A CA 1
ATOM 1386 C C . HIS A 1 172 ? 0.895 6.828 16.064 1.00 11.11 172 HIS A C 1
ATOM 1387 O O . HIS A 1 172 ? 2.077 7.156 15.830 1.00 10.85 172 HIS A O 1
ATOM 1394 N N . ALA A 1 173 ? -0.014 6.872 15.105 1.00 10.66 173 ALA A N 1
ATOM 1395 C CA . ALA A 1 173 ? 0.291 7.448 13.824 1.00 9.87 173 ALA A CA 1
ATOM 1396 C C . ALA A 1 173 ? 0.897 8.827 13.885 1.00 10.13 173 ALA A C 1
ATOM 1397 O O . ALA A 1 173 ? 1.851 9.148 13.183 1.00 10.67 173 ALA A O 1
ATOM 1399 N N . ASP A 1 174 ? 0.323 9.671 14.750 1.00 9.87 174 ASP A N 1
ATOM 1400 C CA . ASP A 1 174 ? 0.768 10.992 14.803 1.00 10.65 174 ASP A CA 1
ATOM 1401 C C . ASP A 1 174 ? 2.130 11.106 15.478 1.00 10.51 174 ASP A C 1
ATOM 1402 O O . ASP A 1 174 ? 2.932 11.962 15.066 1.00 12.12 174 ASP A O 1
ATOM 1407 N N . PHE A 1 175 ? 2.412 10.279 16.461 1.00 11.27 175 PHE A N 1
ATOM 1408 C CA . PHE A 1 175 ? 3.743 10.181 17.054 1.00 11.38 175 PHE A CA 1
ATOM 1409 C C . PHE A 1 175 ? 4.787 9.735 15.990 1.00 13.00 175 PHE A C 1
ATOM 1410 O O . PHE A 1 175 ? 5.816 10.411 15.796 1.00 12.23 175 PHE A O 1
ATOM 1418 N N . PHE A 1 176 ? 4.433 8.725 15.212 1.00 11.12 176 PHE A N 1
ATOM 1419 C CA . PHE A 1 176 ? 5.271 8.326 14.122 1.00 10.44 176 PHE A CA 1
ATOM 1420 C C . PHE A 1 176 ? 5.527 9.461 13.153 1.00 11.10 176 PHE A C 1
ATOM 1421 O O . PHE A 1 176 ? 6.681 9.695 12.734 1.00 10.90 176 PHE A O 1
ATOM 1429 N N . ARG A 1 177 ? 4.506 10.210 12.749 1.00 10.88 177 ARG A N 1
ATOM 1430 C CA A ARG A 1 177 ? 4.696 11.362 11.856 0.50 11.68 177 ARG A CA 1
ATOM 1431 C CA B ARG A 1 177 ? 4.728 11.299 11.820 0.50 12.66 177 ARG A CA 1
ATOM 1432 C C . ARG A 1 177 ? 5.687 12.338 12.397 1.00 12.45 177 ARG A C 1
ATOM 1433 O O . ARG A 1 177 ? 6.602 12.747 11.675 1.00 13.44 177 ARG A O 1
ATOM 1448 N N A GLU A 1 178 ? 5.483 12.713 13.662 0.60 13.40 178 GLU A N 1
ATOM 1449 N N B GLU A 1 178 ? 5.504 12.710 13.660 0.40 13.48 178 GLU A N 1
ATOM 1450 C CA A GLU A 1 178 ? 6.369 13.652 14.359 0.60 15.08 178 GLU A CA 1
ATOM 1451 C CA B GLU A 1 178 ? 6.365 13.671 14.384 0.40 14.44 178 GLU A CA 1
ATOM 1452 C C A GLU A 1 178 ? 7.797 13.217 14.171 0.60 13.49 178 GLU A C 1
ATOM 1453 C C B GLU A 1 178 ? 7.849 13.250 14.504 0.40 12.91 178 GLU A C 1
ATOM 1454 O O A GLU A 1 178 ? 8.604 14.030 13.638 0.60 13.07 178 GLU A O 1
ATOM 1455 O O B GLU A 1 178 ? 8.792 14.074 14.567 0.40 11.40 178 GLU A O 1
ATOM 1466 N N . VAL A 1 179 ? 8.050 11.961 14.547 1.00 12.19 179 VAL A N 1
ATOM 1467 C CA . VAL A 1 179 ? 9.413 11.438 14.629 1.00 10.70 179 VAL A CA 1
ATOM 1468 C C . VAL A 1 179 ? 9.992 11.326 13.190 1.00 9.82 179 VAL A C 1
ATOM 1469 O O . VAL A 1 179 ? 11.038 11.879 12.871 1.00 9.48 179 VAL A O 1
ATOM 1473 N N . PHE A 1 180 ? 9.272 10.611 12.336 1.00 9.59 180 PHE A N 1
ATOM 1474 C CA . PHE A 1 180 ? 9.796 10.235 11.015 1.00 10.11 180 PHE A CA 1
ATOM 1475 C C . PHE A 1 180 ? 10.141 11.427 10.182 1.00 10.63 180 PHE A C 1
ATOM 1476 O O . PHE A 1 180 ? 11.135 11.463 9.446 1.00 9.69 180 PHE A O 1
ATOM 1484 N N . THR A 1 181 ? 9.297 12.468 10.233 1.00 10.31 181 THR A N 1
ATOM 1485 C CA . THR A 1 181 ? 9.449 13.586 9.337 1.00 10.82 181 THR A CA 1
ATOM 1486 C C . THR A 1 181 ? 10.599 14.535 9.753 1.00 10.21 181 THR A C 1
ATOM 1487 O O . THR A 1 181 ? 10.892 15.460 9.014 1.00 13.10 181 THR A O 1
ATOM 1491 N N . LYS A 1 182 ? 11.323 14.216 10.829 1.00 9.21 182 LYS A N 1
ATOM 1492 C CA . LYS A 1 182 ? 12.568 14.911 11.129 1.00 9.27 182 LYS A CA 1
ATOM 1493 C C . LYS A 1 182 ? 13.766 14.293 10.358 1.00 8.64 182 LYS A C 1
ATOM 1494 O O . LYS A 1 182 ? 14.871 14.847 10.454 1.00 9.92 182 LYS A O 1
ATOM 1500 N N . THR A 1 183 ? 13.532 13.211 9.645 1.00 8.93 183 THR A N 1
ATOM 1501 C CA . THR A 1 183 ? 14.615 12.561 8.958 1.00 8.93 183 THR A CA 1
ATOM 1502 C C . THR A 1 183 ? 14.855 13.296 7.652 1.00 9.10 183 THR A C 1
ATOM 1503 O O . THR A 1 183 ? 13.918 13.557 6.892 1.00 9.97 183 THR A O 1
ATOM 1507 N N . SER A 1 184 ? 16.094 13.606 7.320 1.00 8.38 184 SER A N 1
ATOM 1508 C CA . SER A 1 184 ? 16.399 14.130 6.027 1.00 7.79 184 SER A CA 1
ATOM 1509 C C . SER A 1 184 ? 16.254 13.098 4.943 1.00 8.28 184 SER A C 1
ATOM 1510 O O . SER A 1 184 ? 16.437 11.911 5.207 1.00 8.79 184 SER A O 1
ATOM 1513 N N . VAL A 1 185 ? 15.949 13.535 3.736 1.00 8.33 185 VAL A N 1
ATOM 1514 C CA . VAL A 1 185 ? 15.909 12.631 2.594 1.00 9.19 185 VAL A CA 1
ATOM 1515 C C . VAL A 1 185 ? 17.270 11.972 2.414 1.00 8.65 185 VAL A C 1
ATOM 1516 O O . VAL A 1 185 ? 17.347 10.757 2.249 1.00 8.43 185 VAL A O 1
ATOM 1520 N N . GLU A 1 186 ? 18.346 12.726 2.483 1.00 8.85 186 GLU A N 1
ATOM 1521 C CA . GLU A 1 186 ? 19.696 12.160 2.228 1.00 9.39 186 GLU A CA 1
ATOM 1522 C C . GLU A 1 186 ? 19.993 11.196 3.331 1.00 8.33 186 GLU A C 1
ATOM 1523 O O . GLU A 1 186 ? 20.578 10.119 3.067 1.00 8.46 186 GLU A O 1
ATOM 1529 N N . GLY A 1 187 ? 19.571 11.424 4.561 1.00 7.88 187 GLY A N 1
ATOM 1530 C CA . GLY A 1 187 ? 19.814 10.507 5.632 1.00 6.61 187 GLY A CA 1
ATOM 1531 C C . GLY A 1 187 ? 19.022 9.242 5.506 1.00 6.87 187 GLY A C 1
ATOM 1532 O O . GLY A 1 187 ? 19.545 8.150 5.847 1.00 7.25 187 GLY A O 1
ATOM 1533 N N . PHE A 1 188 ? 17.752 9.294 5.133 1.00 6.80 188 PHE A N 1
ATOM 1534 C CA . PHE A 1 188 ? 16.968 8.105 4.916 1.00 7.10 188 PHE A CA 1
ATOM 1535 C C . PHE A 1 188 ? 17.593 7.255 3.825 1.00 6.90 188 PHE A C 1
ATOM 1536 O O . PHE A 1 188 ? 17.733 6.034 3.997 1.00 7.20 188 PHE A O 1
ATOM 1544 N N . VAL A 1 189 ? 17.877 7.876 2.682 1.00 7.36 189 VAL A N 1
ATOM 1545 C CA . VAL A 1 189 ? 18.461 7.173 1.570 1.00 7.39 189 VAL A CA 1
ATOM 1546 C C . VAL A 1 189 ? 19.753 6.497 1.969 1.00 7.02 189 VAL A C 1
ATOM 1547 O O . VAL A 1 189 ? 19.938 5.299 1.745 1.00 7.18 189 VAL A O 1
ATOM 1551 N N . ALA A 1 190 ? 20.667 7.215 2.602 1.00 6.41 190 ALA A N 1
ATOM 1552 C CA . ALA A 1 190 ? 21.942 6.651 2.950 1.00 6.62 190 ALA A CA 1
ATOM 1553 C C . ALA A 1 190 ? 21.801 5.506 3.930 1.00 6.54 190 ALA A C 1
ATOM 1554 O O . ALA A 1 190 ? 22.543 4.526 3.851 1.00 6.44 190 ALA A O 1
ATOM 1556 N N . ALA A 1 191 ? 20.920 5.586 4.888 1.00 5.99 191 ALA A N 1
ATOM 1557 C CA . ALA A 1 191 ? 20.792 4.558 5.902 1.00 6.25 191 ALA A CA 1
ATOM 1558 C C . ALA A 1 191 ? 20.287 3.265 5.275 1.00 6.36 191 ALA A C 1
ATOM 1559 O O . ALA A 1 191 ? 20.754 2.172 5.587 1.00 6.83 191 ALA A O 1
ATOM 1561 N N . THR A 1 192 ? 19.282 3.417 4.431 1.00 6.35 192 THR A N 1
ATOM 1562 C CA . THR A 1 192 ? 18.753 2.245 3.778 1.00 6.41 192 THR A CA 1
ATOM 1563 C C . THR A 1 192 ? 19.798 1.555 2.862 1.00 6.52 192 THR A C 1
ATOM 1564 O O . THR A 1 192 ? 19.921 0.335 2.766 1.00 7.65 192 THR A O 1
ATOM 1568 N N . VAL A 1 193 ? 20.572 2.359 2.147 1.00 6.50 193 VAL A N 1
ATOM 1569 C CA . VAL A 1 193 ? 21.647 1.821 1.320 1.00 6.67 193 VAL A CA 1
ATOM 1570 C C . VAL A 1 193 ? 22.684 1.085 2.231 1.00 7.04 193 VAL A C 1
ATOM 1571 O O . VAL A 1 193 ? 23.218 0.049 1.878 1.00 7.49 193 VAL A O 1
ATOM 1575 N N . ALA A 1 194 ? 23.005 1.684 3.378 1.00 6.50 194 ALA A N 1
ATOM 1576 C CA . ALA A 1 194 ? 23.985 1.115 4.281 1.00 6.22 194 ALA A CA 1
ATOM 1577 C C . ALA A 1 194 ? 23.619 -0.282 4.723 1.00 6.74 194 ALA A C 1
ATOM 1578 O O . ALA A 1 194 ? 24.490 -1.059 5.123 1.00 6.67 1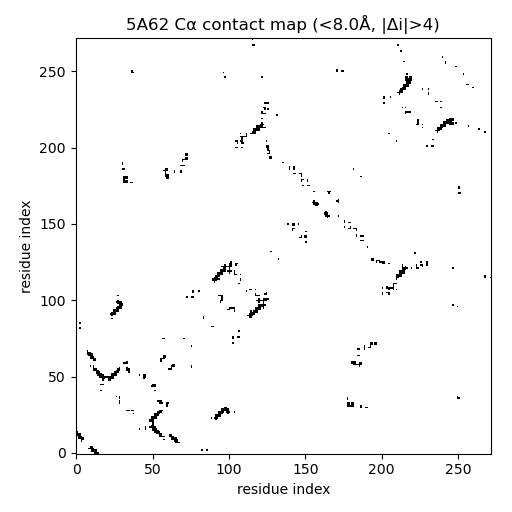94 ALA A O 1
ATOM 1580 N N . LEU A 1 195 ? 22.340 -0.602 4.723 1.00 7.08 195 LEU A N 1
ATOM 1581 C CA . LEU A 1 195 ? 21.954 -1.962 5.142 1.00 7.60 195 LEU A CA 1
ATOM 1582 C C . LEU A 1 195 ? 22.603 -3.018 4.293 1.00 8.39 195 LEU A C 1
ATOM 1583 O O . LEU A 1 195 ? 22.788 -4.142 4.753 1.00 9.12 195 LEU A O 1
ATOM 1588 N N . TYR A 1 196 ? 22.901 -2.742 3.054 1.00 7.12 196 TYR A N 1
ATOM 1589 C CA . TYR A 1 196 ? 23.609 -3.721 2.193 1.00 7.48 196 TYR A CA 1
ATOM 1590 C C . TYR A 1 196 ? 25.031 -3.998 2.583 1.00 8.30 196 TYR A C 1
ATOM 1591 O O . TYR A 1 196 ? 25.669 -4.936 2.117 1.00 8.45 196 TYR A O 1
ATOM 1600 N N . THR A 1 197 ? 25.584 -3.147 3.457 1.00 8.24 197 THR A N 1
ATOM 1601 C CA . THR A 1 197 ? 26.998 -3.211 3.831 1.00 8.02 197 THR A CA 1
ATOM 1602 C C . THR A 1 197 ? 27.211 -3.914 5.142 1.00 8.45 197 THR A C 1
ATOM 1603 O O . THR A 1 197 ? 28.364 -3.956 5.632 1.00 9.89 197 THR A O 1
ATOM 1607 N N . ILE A 1 198 ? 26.169 -4.529 5.718 1.00 9.00 198 ILE A N 1
ATOM 1608 C CA . ILE A 1 198 ? 26.349 -5.301 6.980 1.00 9.14 198 ILE A CA 1
ATOM 1609 C C . ILE A 1 198 ? 27.244 -6.516 6.649 1.00 10.60 198 ILE A C 1
ATOM 1610 O O . ILE A 1 198 ? 26.925 -7.211 5.667 1.00 10.98 198 ILE A O 1
ATOM 1615 N N . PRO A 1 199 ? 28.275 -6.760 7.398 1.00 10.37 199 PRO A N 1
ATOM 1616 C CA . PRO A 1 199 ? 29.161 -7.919 7.097 1.00 12.76 199 PRO A CA 1
ATOM 1617 C C . PRO A 1 199 ? 28.435 -9.201 7.389 1.00 14.24 199 PRO A C 1
ATOM 1618 O O . PRO A 1 199 ? 27.574 -9.271 8.274 1.00 16.72 199 PRO A O 1
ATOM 1622 N N . GLY A 1 200 ? 28.836 -10.270 6.701 1.00 15.95 200 GLY A N 1
ATOM 1623 C CA . GLY A 1 200 ? 28.186 -11.574 6.921 1.00 17.94 200 GLY A CA 1
ATOM 1624 C C . GLY A 1 200 ? 28.646 -12.309 8.164 1.00 16.23 200 GLY A C 1
ATOM 1625 O O . GLY A 1 200 ? 28.084 -13.355 8.440 1.00 25.14 200 GLY A O 1
ATOM 1626 N N . ASN A 1 201 ? 29.645 -11.821 8.854 1.00 15.97 201 ASN A N 1
ATOM 1627 C CA . ASN A 1 201 ? 30.197 -12.524 10.033 1.00 19.32 201 ASN A CA 1
ATOM 1628 C C . ASN A 1 201 ? 29.905 -11.858 11.381 1.00 17.16 201 ASN A C 1
ATOM 1629 O O . ASN A 1 201 ? 30.613 -12.092 12.355 1.00 15.58 201 ASN A O 1
ATOM 1634 N N . VAL A 1 202 ? 28.892 -10.973 11.475 1.00 12.36 202 VAL A N 1
ATOM 1635 C CA . VAL A 1 202 ? 28.622 -10.324 12.725 1.00 11.43 202 VAL A CA 1
ATOM 1636 C C . VAL A 1 202 ? 28.127 -11.340 13.756 1.00 10.60 202 VAL A C 1
ATOM 1637 O O . VAL A 1 202 ? 28.394 -11.169 14.939 1.00 11.31 202 VAL A O 1
ATOM 1641 N N . VAL A 1 203 ? 27.340 -12.315 13.358 1.00 10.68 203 VAL A N 1
ATOM 1642 C CA . VAL A 1 203 ? 26.860 -13.293 14.324 1.00 12.00 203 VAL A CA 1
ATOM 1643 C C . VAL A 1 203 ? 28.061 -13.964 14.963 1.00 11.99 203 VAL A C 1
ATOM 1644 O O . VAL A 1 203 ? 28.071 -14.079 16.192 1.00 11.90 203 VAL A O 1
ATOM 1648 N N . GLN A 1 204 ? 29.056 -14.368 14.204 1.00 11.73 204 GLN A N 1
ATOM 1649 C CA . GLN A 1 204 ? 30.237 -14.993 14.783 1.00 12.21 204 GLN A CA 1
ATOM 1650 C C . GLN A 1 204 ? 30.935 -14.037 15.717 1.00 11.07 204 GLN A C 1
ATOM 1651 O O . GLN A 1 204 ? 31.351 -14.407 16.836 1.00 10.53 204 GLN A O 1
ATOM 1657 N N . GLY A 1 205 ? 31.126 -12.799 15.330 1.00 11.04 205 GLY A N 1
ATOM 1658 C CA . GLY A 1 205 ? 31.754 -11.854 16.209 1.00 10.01 205 GLY A CA 1
ATOM 1659 C C . GLY A 1 205 ? 31.025 -11.539 17.470 1.00 9.90 205 GLY A C 1
ATOM 1660 O O . GLY A 1 205 ? 31.614 -11.312 18.539 1.00 10.38 205 GLY A O 1
ATOM 1661 N N . LEU A 1 206 ? 29.725 -11.443 17.363 1.00 8.58 206 LEU A N 1
ATOM 1662 C CA . LEU A 1 206 ? 28.904 -11.222 18.556 1.00 9.27 206 LEU A CA 1
ATOM 1663 C C . LEU A 1 206 ? 28.970 -12.439 19.501 1.00 10.31 206 LEU A C 1
ATOM 1664 O O . LEU A 1 206 ? 29.092 -12.254 20.696 1.00 10.24 206 LEU A O 1
ATOM 1669 N N . ARG A 1 207 ? 28.877 -13.643 18.951 1.00 9.78 207 ARG A N 1
ATOM 1670 C CA . ARG A 1 207 ? 29.045 -14.858 19.778 1.00 10.88 207 ARG A CA 1
ATOM 1671 C C . ARG A 1 207 ? 30.414 -14.809 20.407 1.00 11.65 207 ARG A C 1
ATOM 1672 O O . ARG A 1 207 ? 30.513 -15.080 21.607 1.00 12.73 207 ARG A O 1
ATOM 1680 N N . ALA A 1 208 ? 31.425 -14.418 19.677 1.00 11.25 208 ALA A N 1
ATOM 1681 C CA . ALA A 1 208 ? 32.828 -14.372 20.220 1.00 10.62 208 ALA A CA 1
ATOM 1682 C C . ALA A 1 208 ? 33.005 -13.417 21.363 1.00 11.85 208 ALA A C 1
ATOM 1683 O O . ALA A 1 208 ? 33.811 -13.605 22.257 1.00 11.02 208 ALA A O 1
ATOM 1685 N N . SER A 1 209 ? 32.256 -12.312 21.377 1.00 11.04 209 SER A N 1
ATOM 1686 C CA . SER A 1 209 ? 32.444 -11.248 22.336 1.00 10.81 209 SER A CA 1
ATOM 1687 C C . SER A 1 209 ? 32.200 -11.661 23.756 1.00 11.39 209 SER A C 1
ATOM 1688 O O . SER A 1 209 ? 32.752 -11.033 24.639 1.00 14.26 209 SER A O 1
ATOM 1691 N N . GLY A 1 210 ? 31.312 -12.613 23.947 1.00 12.76 210 GLY A N 1
ATOM 1692 C CA . GLY A 1 210 ? 30.811 -13.026 25.251 1.00 13.89 210 GLY A CA 1
ATOM 1693 C C . GLY A 1 210 ? 29.918 -12.054 25.936 1.00 14.95 210 GLY A C 1
ATOM 1694 O O . GLY A 1 210 ? 29.614 -12.232 27.111 1.00 16.50 210 GLY A O 1
ATOM 1695 N N . CYS A 1 211 ? 29.523 -10.971 25.249 1.00 14.20 211 CYS A N 1
ATOM 1696 C CA A CYS A 1 211 ? 28.594 -10.087 25.924 0.35 14.34 211 CYS A CA 1
ATOM 1697 C CA B CYS A 1 211 ? 28.583 -10.033 25.820 0.35 14.74 211 CYS A CA 1
ATOM 1698 C CA C CYS A 1 211 ? 28.530 -10.009 25.664 0.30 14.08 211 CYS A CA 1
ATOM 1699 C C . CYS A 1 211 ? 27.234 -10.774 25.996 1.00 13.92 211 CYS A C 1
ATOM 1700 O O . CYS A 1 211 ? 26.913 -11.742 25.260 1.00 15.20 211 CYS A O 1
ATOM 1707 N N . LYS A 1 212 ? 26.453 -10.335 26.938 1.00 13.14 212 LYS A N 1
ATOM 1708 C CA . LYS A 1 212 ? 25.081 -10.841 27.112 1.00 12.86 212 LYS A CA 1
ATOM 1709 C C . LYS A 1 212 ? 24.238 -10.307 25.957 1.00 12.64 212 LYS A C 1
ATOM 1710 O O . LYS A 1 212 ? 24.249 -9.117 25.754 1.00 13.73 212 LYS A O 1
ATOM 1716 N N . VAL A 1 213 ? 23.542 -11.171 25.251 1.00 11.29 213 VAL A N 1
ATOM 1717 C CA . VAL A 1 213 ? 22.760 -10.815 24.093 1.00 11.64 213 VAL A CA 1
ATOM 1718 C C . VAL A 1 213 ? 21.302 -11.040 24.439 1.00 11.59 213 VAL A C 1
ATOM 1719 O O . VAL A 1 213 ? 20.912 -12.128 24.815 1.00 12.62 213 VAL A O 1
ATOM 1723 N N . PHE A 1 214 ? 20.509 -10.023 24.298 1.00 10.23 214 PHE A N 1
ATOM 1724 C CA . PHE A 1 214 ? 19.102 -10.073 24.495 1.00 11.22 214 PHE A CA 1
ATOM 1725 C C . PHE A 1 214 ? 18.397 -9.542 23.248 1.00 11.09 214 PHE A C 1
ATOM 1726 O O . PHE A 1 214 ? 18.898 -8.671 22.563 1.00 10.93 214 PHE A O 1
ATOM 1734 N N . ALA A 1 215 ? 17.224 -10.044 22.956 1.00 10.59 215 ALA A N 1
ATOM 1735 C CA . ALA A 1 215 ? 16.416 -9.568 21.841 1.00 10.60 215 ALA A CA 1
ATOM 1736 C C . ALA A 1 215 ? 14.942 -9.574 22.231 1.00 10.98 215 ALA A C 1
ATOM 1737 O O . ALA A 1 215 ? 14.437 -10.483 22.903 1.00 11.76 215 ALA A O 1
ATOM 1739 N N . ILE A 1 216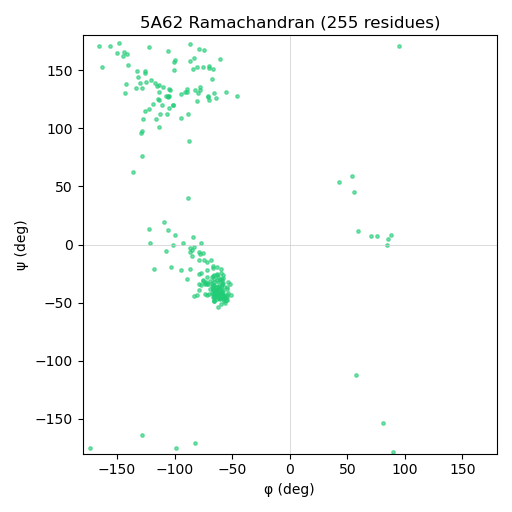 ? 14.258 -8.531 21.849 1.00 10.15 216 ILE A N 1
ATOM 1740 C CA . ILE A 1 216 ? 12.785 -8.380 21.916 1.00 11.64 216 ILE A CA 1
ATOM 1741 C C . ILE A 1 216 ? 12.279 -8.191 20.509 1.00 11.97 216 ILE A C 1
ATOM 1742 O O . ILE A 1 216 ? 12.727 -7.251 19.849 1.00 11.91 216 ILE A O 1
ATOM 1747 N N . VAL A 1 217 ? 11.390 -9.066 20.020 1.00 11.99 217 VAL A N 1
ATOM 1748 C CA . VAL A 1 217 ? 10.931 -9.008 18.657 1.00 12.67 217 VA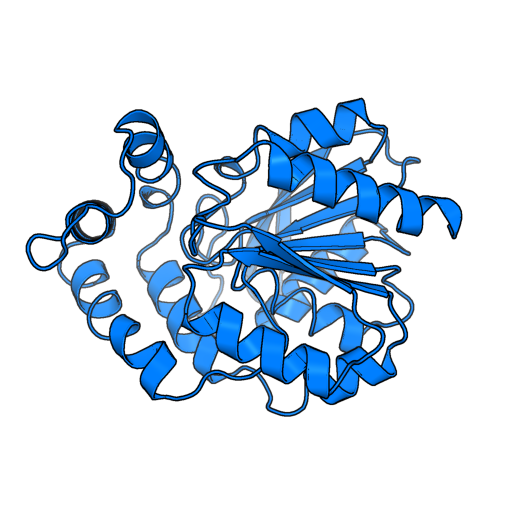L A CA 1
ATOM 1749 C C . VAL A 1 217 ? 9.418 -9.065 18.631 1.00 12.83 217 VAL A C 1
ATOM 1750 O O . VAL A 1 217 ? 8.836 -9.850 19.386 1.00 13.55 217 VAL A O 1
ATOM 1754 N N . GLY A 1 218 ? 8.808 -8.274 17.776 1.00 11.90 218 GLY A N 1
ATOM 1755 C CA . GLY A 1 218 ? 7.361 -8.315 17.573 1.00 13.18 218 GLY A CA 1
ATOM 1756 C C . GLY A 1 218 ? 7.006 -9.507 16.710 1.00 15.53 218 GLY A C 1
ATOM 1757 O O . GLY A 1 218 ? 7.610 -9.716 15.671 1.00 15.13 218 GLY A O 1
ATOM 1758 N N . SER A 1 219 ? 5.998 -10.279 17.119 1.00 15.60 219 SER A N 1
ATOM 1759 C CA . SER A 1 219 ? 5.641 -11.510 16.412 1.00 15.92 219 SER A CA 1
ATOM 1760 C C . SER A 1 219 ? 5.191 -11.213 14.996 1.00 15.97 219 SER A C 1
ATOM 1761 O O . SER A 1 219 ? 5.332 -12.091 14.154 1.00 18.26 219 SER A O 1
ATOM 1764 N N . ASP A 1 220 ? 4.692 -10.030 14.715 1.00 18.14 220 ASP A N 1
ATOM 1765 C CA . ASP A 1 220 ? 4.269 -9.656 13.367 1.00 19.63 220 ASP A CA 1
ATOM 1766 C C . ASP A 1 220 ? 5.361 -9.095 12.469 1.00 21.12 220 ASP A C 1
ATOM 1767 O O . ASP A 1 220 ? 5.119 -8.837 11.283 1.00 22.46 220 ASP A O 1
ATOM 1772 N N . ASP A 1 221 ? 6.584 -8.934 12.993 1.00 19.39 221 ASP A N 1
ATOM 1773 C CA . ASP A 1 221 ? 7.696 -8.413 12.203 1.00 18.47 221 ASP A CA 1
ATOM 1774 C C . ASP A 1 221 ? 8.338 -9.613 11.511 1.00 20.34 221 ASP A C 1
ATOM 1775 O O . ASP A 1 221 ? 9.242 -10.256 12.053 1.00 18.43 221 ASP A O 1
ATOM 1780 N N . ASP A 1 222 ? 7.866 -9.956 10.320 1.00 17.90 222 ASP A N 1
ATOM 1781 C CA . ASP A 1 222 ? 8.246 -11.217 9.773 1.00 19.57 222 ASP A CA 1
ATOM 1782 C C . ASP A 1 222 ? 9.761 -11.253 9.514 1.00 16.02 222 ASP A C 1
ATOM 1783 O O . ASP A 1 222 ? 10.369 -12.304 9.693 1.00 15.71 222 ASP A O 1
ATOM 1788 N N . VAL A 1 223 ? 10.347 -10.172 9.013 1.00 14.47 223 VAL A N 1
ATOM 1789 C CA . VAL A 1 223 ? 11.750 -10.172 8.698 1.00 14.17 223 VAL A CA 1
ATOM 1790 C C . VAL A 1 223 ? 12.568 -10.393 9.952 1.00 13.47 223 VAL A C 1
ATOM 1791 O O . VAL A 1 223 ? 13.465 -11.271 9.985 1.00 11.79 223 VAL A O 1
ATOM 1795 N N . PHE A 1 224 ? 12.334 -9.583 10.974 1.00 13.19 224 PHE A N 1
ATOM 1796 C CA . PHE A 1 224 ? 13.154 -9.750 12.191 1.00 13.35 224 PHE A CA 1
ATOM 1797 C C . PHE A 1 224 ? 12.839 -10.975 12.961 1.00 13.05 224 PHE A C 1
ATOM 1798 O O . PHE A 1 224 ? 13.721 -11.542 13.570 1.00 13.18 224 PHE A O 1
ATOM 1806 N N . MET A 1 225 ? 11.610 -11.501 12.914 1.00 13.32 225 MET A N 1
ATOM 1807 C CA . MET A 1 225 ? 11.352 -12.831 13.500 1.00 14.21 225 MET A CA 1
ATOM 1808 C C . MET A 1 225 ? 12.215 -13.872 12.887 1.00 13.38 225 MET A C 1
ATOM 1809 O O . MET A 1 225 ? 12.802 -14.694 13.543 1.00 15.33 225 MET A O 1
ATOM 1814 N N . ARG A 1 226 ? 12.299 -13.838 11.565 1.00 12.09 226 ARG A N 1
ATOM 1815 C CA . ARG A 1 226 ? 13.064 -14.842 10.856 1.00 11.79 226 ARG A CA 1
ATOM 1816 C C . ARG A 1 226 ? 14.569 -14.690 11.204 1.00 11.21 226 ARG A C 1
ATOM 1817 O O . ARG A 1 226 ? 15.285 -15.662 11.524 1.00 12.34 226 ARG A O 1
ATOM 1825 N N . LEU A 1 227 ? 15.098 -13.467 11.131 1.00 10.92 227 LEU A N 1
ATOM 1826 C CA . LEU A 1 227 ? 16.490 -13.259 11.428 1.00 10.14 227 LEU A CA 1
ATOM 1827 C C . LEU A 1 227 ? 16.857 -13.555 12.863 1.00 10.15 227 LEU A C 1
ATOM 1828 O O . LEU A 1 227 ? 17.935 -14.092 13.075 1.00 9.53 227 LEU A O 1
ATOM 1833 N N . ILE A 1 228 ? 16.022 -13.203 13.816 1.00 11.35 228 ILE A N 1
ATOM 1834 C CA . ILE A 1 228 ? 16.358 -13.457 15.191 1.00 13.35 228 ILE A CA 1
ATOM 1835 C C . ILE A 1 228 ? 16.244 -14.887 15.520 1.00 14.77 228 ILE A C 1
ATOM 1836 O O . ILE A 1 228 ? 17.040 -15.404 16.305 1.00 13.61 228 ILE A O 1
ATOM 1841 N N . LYS A 1 229 ? 15.323 -15.612 14.919 1.00 14.92 229 LYS A N 1
ATOM 1842 C CA . LYS A 1 229 ? 15.257 -17.055 15.097 1.00 16.62 229 LYS A CA 1
ATOM 1843 C C . LYS A 1 229 ? 16.483 -17.740 14.556 1.00 13.85 229 LYS A C 1
ATOM 1844 O O . LYS A 1 229 ? 17.090 -18.647 15.170 1.00 14.97 229 LYS A O 1
ATOM 1850 N N . GLU A 1 230 ? 16.987 -17.256 13.406 1.00 12.48 230 GLU A N 1
ATOM 1851 C CA . GLU A 1 230 ? 18.215 -17.767 12.865 1.00 13.23 230 GLU A CA 1
ATOM 1852 C C . GLU A 1 230 ? 19.373 -17.434 13.803 1.00 13.57 230 GLU A C 1
ATOM 1853 O O . GLU A 1 230 ? 20.276 -18.247 14.045 1.00 15.59 230 GLU A O 1
ATOM 1859 N N . THR A 1 231 ? 19.368 -16.244 14.366 1.00 11.29 231 THR A N 1
ATOM 1860 C CA . THR A 1 231 ? 20.401 -15.818 15.277 1.00 11.37 231 THR A CA 1
ATOM 1861 C C . THR A 1 231 ? 20.410 -16.675 16.535 1.00 11.05 231 THR A C 1
ATOM 1862 O O . THR A 1 231 ? 21.512 -17.080 16.957 1.00 13.01 231 THR A O 1
ATOM 1866 N N . LYS A 1 232 ? 19.235 -16.998 17.046 1.00 11.62 232 LYS A N 1
ATOM 1867 C CA . LYS A 1 232 ? 19.159 -17.826 18.261 1.00 13.70 232 LYS A CA 1
ATOM 1868 C C . LYS A 1 232 ? 19.686 -19.210 17.992 1.00 14.50 232 LYS A C 1
ATOM 1869 O O . LYS A 1 232 ? 20.314 -19.808 18.889 1.00 14.52 232 LYS A O 1
ATOM 1875 N N . GLU A 1 233 ? 19.526 -19.739 16.782 1.00 14.64 233 GLU A N 1
ATOM 1876 C CA . GLU A 1 233 ? 20.102 -21.040 16.436 1.00 17.48 233 GLU A CA 1
ATOM 1877 C C . GLU A 1 233 ? 21.594 -21.023 16.587 1.00 17.59 233 GLU A C 1
ATOM 1878 O O . GLU A 1 233 ? 22.174 -22.023 17.032 1.00 18.88 233 GLU A O 1
ATOM 1884 N N . GLU A 1 234 ? 22.224 -19.879 16.256 1.00 14.94 234 GLU A N 1
ATOM 1885 C CA . GLU A 1 234 ? 23.665 -19.713 16.179 1.00 15.12 234 GLU A CA 1
ATOM 1886 C C . GLU A 1 234 ? 24.286 -19.168 17.453 1.00 12.96 234 GLU A C 1
ATOM 1887 O O . GLU A 1 234 ? 25.469 -19.391 17.712 1.00 13.80 234 GLU A O 1
ATOM 1893 N N . ILE A 1 235 ? 23.473 -18.520 18.248 1.00 12.77 235 ILE A N 1
ATOM 1894 C CA . ILE A 1 235 ? 23.904 -17.935 19.535 1.00 12.73 235 ILE A CA 1
ATOM 1895 C C . ILE A 1 235 ? 22.920 -18.442 20.588 1.00 12.33 235 ILE A C 1
ATOM 1896 O O . ILE A 1 235 ? 22.016 -17.717 21.031 1.00 12.38 235 ILE A O 1
ATOM 1901 N N . PRO A 1 236 ? 23.089 -19.725 20.982 1.00 13.26 236 PRO A N 1
ATOM 1902 C CA . PRO A 1 236 ? 22.091 -20.294 21.895 1.00 14.27 236 PRO A CA 1
ATOM 1903 C C . PRO A 1 236 ? 22.064 -19.677 23.252 1.00 14.58 236 PRO A C 1
ATOM 1904 O O . PRO A 1 236 ? 21.018 -19.681 23.943 1.00 15.08 236 PRO A O 1
ATOM 1908 N N . GLU A 1 237 ? 23.128 -18.982 23.639 1.00 13.96 237 GLU A N 1
ATOM 1909 C CA . GLU A 1 237 ? 23.118 -18.288 24.922 1.00 14.70 237 GLU A CA 1
ATOM 1910 C C . GLU A 1 237 ? 22.323 -16.972 24.891 1.00 14.17 237 GLU A C 1
ATOM 1911 O O . GLU A 1 237 ? 22.106 -16.357 25.938 1.00 17.36 237 GLU A O 1
ATOM 1917 N N . MET A 1 238 ? 21.856 -16.479 23.728 1.00 13.57 238 MET A N 1
ATOM 1918 C CA A MET A 1 238 ? 21.108 -15.256 23.793 0.40 14.40 238 MET A CA 1
ATOM 1919 C CA B MET A 1 238 ? 21.020 -15.273 23.623 0.60 14.31 238 MET A CA 1
ATOM 1920 C C . MET A 1 238 ? 19.707 -15.492 24.346 1.00 15.14 238 MET A C 1
ATOM 1921 O O . MET A 1 238 ? 19.170 -16.607 24.337 1.00 17.32 238 MET A O 1
ATOM 1930 N N . GLU A 1 239 ? 19.162 -14.465 24.895 1.00 13.50 239 GLU A N 1
ATOM 1931 C CA . GLU A 1 239 ? 17.826 -14.497 25.438 1.00 13.25 239 GLU A CA 1
ATOM 1932 C C . GLU A 1 239 ? 16.868 -13.774 24.502 1.00 14.33 239 GLU A C 1
ATOM 1933 O O . GLU A 1 239 ? 16.996 -12.582 24.301 1.00 15.90 239 GLU A O 1
ATOM 1939 N N . LEU A 1 240 ? 15.872 -14.476 23.954 1.00 13.32 240 LEU A N 1
ATOM 1940 C CA . LEU A 1 240 ? 14.932 -13.921 23.036 1.00 14.48 240 LEU A CA 1
ATOM 1941 C C . LEU A 1 240 ? 13.574 -13.901 23.644 1.00 14.14 240 LEU A C 1
ATOM 1942 O O . LEU A 1 240 ? 13.127 -14.921 24.207 1.00 15.30 240 LEU A O 1
ATOM 1947 N N . ARG A 1 241 ? 12.828 -12.837 23.493 1.00 13.71 241 ARG A N 1
ATOM 1948 C CA . ARG A 1 241 ? 11.445 -12.759 23.955 1.00 15.23 241 ARG A CA 1
ATOM 1949 C C . ARG A 1 241 ? 10.661 -12.184 22.843 1.00 15.04 241 ARG A C 1
ATOM 1950 O O . ARG A 1 241 ? 11.050 -11.212 22.164 1.00 14.83 241 ARG A O 1
ATOM 1958 N N . VAL A 1 242 ? 9.518 -12.770 22.559 1.00 14.64 242 VAL A N 1
ATOM 1959 C CA . VAL A 1 242 ? 8.630 -12.320 21.512 1.00 14.83 242 VAL A CA 1
ATOM 1960 C C . VAL A 1 242 ? 7.411 -11.598 22.067 1.00 14.14 242 VAL A C 1
ATOM 1961 O O . VAL A 1 242 ? 6.738 -12.118 22.969 1.00 16.15 242 VAL A O 1
ATOM 1965 N N . LEU A 1 243 ? 7.065 -10.471 21.509 1.00 13.78 243 LEU A N 1
ATOM 1966 C CA . LEU A 1 243 ? 5.863 -9.703 21.836 1.00 13.67 243 LEU A CA 1
ATOM 1967 C C . LEU A 1 243 ? 4.804 -10.102 20.869 1.00 15.08 243 LEU A C 1
ATOM 1968 O O . LEU A 1 243 ? 4.792 -9.697 19.716 1.00 14.65 243 LEU A O 1
ATOM 1973 N N . GLN A 1 244 ? 3.793 -10.844 21.389 1.00 16.64 244 GLN A N 1
ATOM 1974 C CA . GLN A 1 244 ? 2.708 -11.300 20.536 1.00 19.83 244 GLN A CA 1
ATOM 1975 C C . GLN A 1 244 ? 1.841 -10.174 20.115 1.00 19.82 244 GLN A C 1
ATOM 1976 O O . GLN A 1 244 ? 1.339 -9.416 20.936 1.00 21.04 244 GLN A O 1
ATOM 1982 N N . GLY A 1 245 ? 1.685 -10.025 18.830 1.00 19.69 245 GLY A N 1
ATOM 1983 C CA . GLY A 1 245 ? 0.893 -8.990 18.255 1.00 19.08 245 GLY A CA 1
ATOM 1984 C C . GLY A 1 245 ? 1.494 -7.643 18.021 1.00 19.82 245 GLY A C 1
ATOM 1985 O O . GLY A 1 245 ? 0.841 -6.725 17.547 1.00 22.25 245 GLY A O 1
ATOM 1986 N N . SER A 1 246 ? 2.798 -7.512 18.280 1.00 18.79 246 SER A N 1
ATOM 1987 C CA . SER A 1 246 ? 3.522 -6.312 17.954 1.00 16.66 246 SER A CA 1
ATOM 1988 C C . SER A 1 246 ? 4.304 -6.503 16.651 1.00 15.87 246 SER A C 1
ATOM 1989 O O . SER A 1 246 ? 4.567 -7.630 16.234 1.00 16.15 246 SER A O 1
ATOM 1992 N N . ASP A 1 247 ? 4.644 -5.396 16.023 1.00 17.12 247 ASP A N 1
ATOM 1993 C CA . ASP A 1 247 ? 5.343 -5.388 14.740 1.00 18.04 247 ASP A CA 1
ATOM 1994 C C . ASP A 1 247 ? 6.581 -4.485 14.826 1.00 16.89 247 ASP A C 1
ATOM 1995 O O . ASP A 1 247 ? 7.103 -4.157 15.902 1.00 17.29 247 ASP A O 1
ATOM 2000 N N . HIS A 1 248 ? 7.135 -4.114 13.679 1.00 16.65 248 HIS A N 1
ATOM 2001 C CA . HIS A 1 248 ? 8.396 -3.430 13.605 1.00 16.21 248 HIS A CA 1
ATOM 2002 C C . HIS A 1 248 ? 8.452 -2.170 14.436 1.00 16.15 248 HIS A C 1
ATOM 2003 O O . HIS A 1 248 ? 9.444 -1.908 15.148 1.00 15.78 248 HIS A O 1
ATOM 2010 N N . TRP A 1 249 ? 7.402 -1.361 14.359 1.00 14.44 249 TRP A N 1
ATOM 2011 C CA . TRP A 1 249 ? 7.384 -0.082 15.031 1.00 15.18 249 TRP A CA 1
ATOM 2012 C C . TRP A 1 249 ? 6.861 -0.117 16.466 1.00 16.05 249 TRP A C 1
ATOM 2013 O O . TRP A 1 249 ? 6.192 0.770 16.963 1.00 15.10 249 TRP A O 1
ATOM 2024 N N . VAL A 1 250 ? 7.247 -1.159 17.178 1.00 16.93 250 VAL A N 1
ATOM 2025 C CA . VAL A 1 250 ? 6.827 -1.372 18.553 1.00 15.92 250 VAL A CA 1
ATOM 2026 C C . VAL A 1 250 ? 7.238 -0.197 19.434 1.00 15.08 250 VAL A C 1
ATOM 2027 O O . VAL A 1 250 ? 6.599 0.084 20.438 1.00 15.75 250 VAL A O 1
ATOM 2031 N N . VAL A 1 251 ? 8.339 0.489 19.127 1.00 13.95 251 VAL A N 1
ATOM 2032 C CA A VAL A 1 251 ? 8.820 1.620 19.898 0.50 14.32 251 VAL A CA 1
ATOM 2033 C CA B VAL A 1 251 ? 8.783 1.597 19.953 0.50 14.17 251 VAL A CA 1
ATOM 2034 C C . VAL A 1 251 ? 7.864 2.829 19.790 1.00 13.49 251 VAL A C 1
ATOM 2035 O O . VAL A 1 251 ? 7.887 3.717 20.613 1.00 15.19 251 VAL A O 1
ATOM 2042 N N . ILE A 1 252 ? 7.041 2.869 18.770 1.00 12.78 252 ILE A N 1
ATOM 2043 C CA . ILE A 1 252 ? 6.014 3.904 18.674 1.00 12.66 252 ILE A CA 1
ATOM 2044 C C . ILE A 1 252 ? 4.828 3.506 19.560 1.00 13.99 252 ILE A C 1
ATOM 2045 O O . ILE A 1 252 ? 4.296 4.384 20.250 1.00 15.05 252 ILE A O 1
ATOM 2050 N N . GLU A 1 253 ? 4.411 2.237 19.521 1.00 13.93 253 GLU A N 1
ATOM 2051 C CA . GLU A 1 253 ? 3.234 1.812 20.278 1.00 15.26 253 GLU A CA 1
ATOM 2052 C C . GLU A 1 253 ? 3.493 1.684 21.772 1.00 15.46 253 GLU A C 1
ATOM 2053 O O . GLU A 1 253 ? 2.574 1.851 22.564 1.00 16.68 253 GLU A O 1
ATOM 2059 N N . LYS A 1 254 ? 4.719 1.337 22.151 1.00 13.08 254 LYS A N 1
ATOM 2060 C CA . LYS A 1 254 ? 5.147 1.250 23.552 1.00 13.10 254 LYS A CA 1
ATOM 2061 C C . LYS A 1 254 ? 4.242 0.349 24.382 1.00 13.71 254 LYS A C 1
ATOM 2062 O O . LYS A 1 254 ? 3.726 0.771 25.417 1.00 14.85 254 LYS A O 1
ATOM 2068 N N . PRO A 1 255 ? 4.111 -0.905 24.002 1.00 14.17 255 PRO A N 1
ATOM 2069 C CA . PRO A 1 255 ? 3.308 -1.788 24.852 1.00 15.71 255 PRO A CA 1
ATOM 2070 C C . PRO A 1 255 ? 3.944 -2.046 26.159 1.00 14.80 255 PRO A C 1
ATOM 2071 O O . PRO A 1 255 ? 5.148 -2.256 26.282 1.00 14.99 255 PRO A O 1
ATOM 2075 N N . LYS A 1 256 ? 3.124 -2.126 27.211 1.00 15.88 256 LYS A N 1
ATOM 2076 C CA . LYS A 1 256 ? 3.667 -2.298 28.547 1.00 17.13 256 LYS A CA 1
ATOM 2077 C C . LYS A 1 256 ? 4.560 -3.525 28.731 1.00 16.38 256 LYS A C 1
ATOM 2078 O O . LYS A 1 256 ? 5.591 -3.493 29.396 1.00 17.25 256 LYS A O 1
ATOM 2084 N N . GLU A 1 257 ? 4.209 -4.624 28.057 1.00 15.55 257 GLU A N 1
ATOM 2085 C CA . GLU A 1 257 ? 4.976 -5.830 28.197 1.00 16.03 257 GLU A CA 1
ATOM 2086 C C . GLU A 1 257 ? 6.439 -5.628 27.760 1.00 15.63 257 GLU A C 1
ATOM 2087 O O . GLU A 1 257 ? 7.336 -6.223 28.286 1.00 15.36 257 GLU A O 1
ATOM 2093 N N . MET A 1 258 ? 6.673 -4.728 26.803 1.00 15.40 258 MET A N 1
ATOM 2094 C CA . MET A 1 258 ? 8.047 -4.530 26.371 1.00 15.69 258 MET A CA 1
ATOM 2095 C C . MET A 1 258 ? 8.898 -4.035 27.530 1.00 15.19 258 MET A C 1
ATOM 2096 O O . MET A 1 258 ? 10.077 -4.378 27.646 1.00 14.48 258 MET A O 1
ATOM 2101 N N . TYR A 1 259 ? 8.290 -3.212 28.375 1.00 14.51 259 TYR A N 1
ATOM 2102 C CA . TYR A 1 259 ? 9.076 -2.629 29.483 1.00 15.03 259 TYR A CA 1
ATOM 2103 C C . TYR A 1 259 ? 9.273 -3.583 30.634 1.00 14.96 259 TYR A C 1
ATOM 2104 O O . TYR A 1 259 ? 10.285 -3.527 31.286 1.00 14.63 259 TYR A O 1
ATOM 2113 N N . ASP A 1 260 ? 8.278 -4.415 30.867 1.00 15.80 260 ASP A N 1
ATOM 2114 C CA . ASP A 1 260 ? 8.404 -5.482 31.835 1.00 17.07 260 ASP A CA 1
ATOM 2115 C C . ASP A 1 260 ? 9.581 -6.337 31.419 1.00 15.75 260 ASP A C 1
ATOM 2116 O O . ASP A 1 260 ? 10.446 -6.618 32.215 1.00 16.80 260 ASP A O 1
ATOM 2121 N N . ILE A 1 261 ? 9.658 -6.692 30.134 1.00 15.09 261 ILE A N 1
ATOM 2122 C CA . ILE A 1 261 ? 10.756 -7.507 29.651 1.00 15.19 261 ILE A CA 1
ATOM 2123 C C . ILE A 1 261 ? 12.107 -6.778 29.739 1.00 14.15 261 ILE A C 1
ATOM 2124 O O . ILE A 1 261 ? 13.082 -7.293 30.265 1.00 13.84 261 ILE A O 1
ATOM 2129 N N . LEU A 1 262 ? 12.122 -5.547 29.251 1.00 14.26 262 LEU A N 1
ATOM 2130 C CA . LEU A 1 262 ? 13.340 -4.747 29.294 1.00 15.08 262 LEU A CA 1
ATOM 2131 C C . LEU A 1 262 ? 13.896 -4.609 30.704 1.00 14.52 262 LEU A C 1
ATOM 2132 O O . LEU A 1 262 ? 15.116 -4.789 30.902 1.00 14.90 262 LEU A O 1
ATOM 2137 N N . MET A 1 263 ? 13.023 -4.278 31.668 1.00 15.19 263 MET A N 1
ATOM 2138 C CA . MET A 1 263 ? 13.564 -4.057 33.015 1.00 16.74 263 MET A CA 1
ATOM 2139 C C . MET A 1 263 ? 14.061 -5.365 33.651 1.00 16.09 263 MET A C 1
ATOM 2140 O O . MET A 1 263 ? 15.054 -5.388 34.385 1.00 18.75 263 MET A O 1
ATOM 2145 N N . GLY A 1 264 ? 13.425 -6.472 33.300 1.00 16.30 264 GLY A N 1
ATOM 2146 C CA . GLY A 1 264 ? 13.907 -7.760 33.637 1.00 16.84 264 GLY A CA 1
ATOM 2147 C C . GLY A 1 264 ? 15.310 -8.056 33.153 1.00 17.40 264 GLY A C 1
ATOM 2148 O O . GLY A 1 264 ? 16.196 -8.536 33.864 1.00 18.63 264 GLY A O 1
ATOM 2149 N N . PHE A 1 265 ? 15.521 -7.772 31.873 1.00 15.00 265 PHE A N 1
ATOM 2150 C CA . PHE A 1 265 ? 16.849 -7.957 31.327 1.00 14.68 265 PHE A CA 1
ATOM 2151 C C . PHE A 1 265 ? 17.876 -7.064 32.023 1.00 14.30 265 PHE A C 1
ATOM 2152 O O . PHE A 1 265 ? 18.996 -7.471 32.295 1.00 15.40 265 PHE A O 1
ATOM 2160 N N . LEU A 1 266 ? 17.537 -5.796 32.261 1.00 15.48 266 LEU A N 1
ATOM 2161 C CA . LEU A 1 266 ? 18.461 -4.880 32.870 1.00 15.20 266 LEU A CA 1
ATOM 2162 C C . LEU A 1 266 ? 18.774 -5.316 34.314 1.00 16.74 266 LEU A C 1
ATOM 2163 O O . LEU A 1 266 ? 19.875 -5.085 34.764 1.00 19.15 266 LEU A O 1
ATOM 2168 N N . ALA A 1 267 ? 17.824 -5.965 34.967 1.00 18.73 267 ALA A N 1
ATOM 2169 C CA . ALA A 1 267 ? 18.106 -6.490 36.295 1.00 19.75 267 ALA A CA 1
ATOM 2170 C C . ALA A 1 267 ? 19.125 -7.582 36.264 1.00 20.66 267 ALA A C 1
ATOM 2171 O O . ALA A 1 267 ? 19.990 -7.621 37.141 1.00 22.22 267 ALA A O 1
ATOM 2173 N N . ILE A 1 268 ? 19.077 -8.442 35.251 1.00 18.92 268 ILE A N 1
ATOM 2174 C CA . ILE A 1 268 ? 20.098 -9.472 35.066 1.00 21.11 268 ILE A CA 1
ATOM 2175 C C . ILE A 1 268 ? 21.430 -8.849 34.821 1.00 21.24 268 ILE A C 1
ATOM 2176 O O . ILE A 1 268 ? 22.422 -9.257 35.384 1.00 21.24 268 ILE A O 1
ATOM 2181 N N . VAL A 1 269 ? 21.488 -7.849 33.924 1.00 20.29 269 VAL A N 1
ATOM 2182 C CA . VAL A 1 269 ? 22.747 -7.232 33.607 1.00 20.62 269 VAL A CA 1
ATOM 2183 C C . VAL A 1 269 ? 23.328 -6.554 34.839 1.00 22.13 269 VAL A C 1
ATOM 2184 O O . VAL A 1 269 ? 24.542 -6.670 35.086 1.00 24.38 269 VAL A O 1
ATOM 2188 N N . THR A 1 270 ? 22.494 -5.834 35.597 1.00 21.82 270 THR A N 1
ATOM 2189 C CA . THR A 1 270 ? 23.045 -5.022 36.681 1.00 27.11 270 THR A CA 1
ATOM 2190 C C . THR A 1 270 ? 23.428 -5.864 37.891 1.00 24.88 270 THR A C 1
ATOM 2191 O O . THR A 1 270 ? 24.367 -5.490 38.594 1.00 30.26 270 THR A O 1
ATOM 2195 N N . LYS A 1 271 ? 22.801 -7.025 38.045 1.00 26.07 271 LYS A N 1
ATOM 2196 C CA . LYS A 1 271 ? 23.233 -8.042 39.036 1.00 34.71 271 LYS A CA 1
ATOM 2197 C C . LYS A 1 271 ? 24.686 -8.395 38.861 1.00 39.27 271 LYS A C 1
ATOM 2198 O O . LYS A 1 271 ? 25.417 -8.433 39.841 1.00 41.22 271 LYS A O 1
ATOM 2204 N N . ASP A 1 272 ? 25.100 -8.672 37.617 1.00 41.23 272 ASP A N 1
ATOM 2205 C CA . ASP A 1 272 ? 26.505 -9.061 37.328 1.00 44.00 272 ASP A CA 1
ATOM 2206 C C . ASP A 1 272 ? 27.521 -7.923 37.275 1.00 44.55 272 ASP A C 1
ATOM 2207 O O . ASP A 1 272 ? 28.712 -8.188 37.270 1.00 43.25 272 ASP A O 1
ATOM 2212 N N . VAL A 1 273 ? 27.088 -6.670 37.211 1.00 47.73 273 VAL A N 1
ATOM 2213 C CA . VAL A 1 273 ? 28.053 -5.559 37.151 1.00 52.20 273 VAL A CA 1
ATOM 2214 C C . VAL A 1 273 ? 28.709 -5.331 38.519 1.00 52.12 273 VAL A C 1
ATOM 2215 O O . VAL A 1 273 ? 28.046 -4.929 39.471 1.00 57.22 273 VAL A O 1
#

Secondary structure (DSSP, 8-state):
-EEE-TTT--EEEEEEES-TTSPEEEEEPPTT--GGGGHHHHHHHHHTT-EEEEE--TTBTT---TT-S---HHHHHHHHHHHHHHTT--SEEEEEETHHHHHHHHHHHH-GGGEEEEEEES--SSPPPHHHHTHHHHHHHHHHHH-HHHHHHHHH--SSSSS-S-SSHHHHHHHHHHHTTB-HHHHHHHHHHGGG--TTHHHHHHHH--EEEEEEETT-HHHHHHHHHHHHH-TTSEEEEETT--TTHHHH--HHHHHHHHHHHHHHHHH-

B-factor: mean 17.06, std 9.54, range [5.99, 77.39]

Sequence (272 aa):
PFLSSPSNSVSTYYEDHGDARSYPLVLIHPIGGNILIWDDYEIQLLLKSGFRVIAYELRGHHRTNMGKTGAYTMQDLIDDLRRLLEHLNIGKCTIIGHSSIGGIIISSSMYAAQHPGKVVDAIIMINGSPKKFQEKDLEKHFRRTREVAITTQGMKALAEHKLVSLDEARDLFADKRHADFFRREEVFTKTSVEGFVAATVALYTIPGNVVQGLRASGCCCKVFAIVGSDDDVFMRLIKETKEEIPEMMELRVLQGSDHWVVVIEKPKEMYDILMGFLAIVTKDV

Organism: Nitrososphaera gargensis (strain Ga9.2) (NCBI:txid1237085)

Radius of gyration: 17.37 Å; Cα contacts (8 Å, |Δi|>4): 537; chains: 1; bounding box: 44×40×45 Å